Protein AF-A0A1B6M0Y8-F1 (afdb_monomer)

Nearest PDB structures (foldseek):
  5i0i-assembly1_C  TM=7.119E-01  e=1.651E-02  Homo sapiens
  5jol-assembly1_A  TM=6.943E-01  e=2.942E-01  Homo sapiens
  8tid-assembly1_R  TM=5.226E-01  e=1.292E-01  Tetrahymena thermophila
  1m46-assembly1_A  TM=4.894E-01  e=7.178E-02  Saccharomyces cerevisiae
  4q04-assembly1_A  TM=6.067E-01  e=2.774E-01  Entamoeba histolytica

Sequence (196 aa):
MSLVRPRPRLRLRPSCPSAGTATRPVSAVTSLPWQPDHTLTRRAAHFAREVYSVWCARVGSVSRHLPADQIQSLLNEMQLYPTQAQVCEMLQCAQDCTDRSSPAHLTFGEFCLFATELKRCYHRGVPKSSHLARKLERDGKEKKKRSRKMSKSVLAKHEVFLGGSCNPTTWRHDVAIPLFTGLGITYYNPELSHAS

Radius of gyration: 31.06 Å; Cα contacts (8 Å, |Δi|>4): 112; chains: 1; bounding box: 65×95×60 Å

Organism: NCBI:txid36148

pLDDT: mean 70.81, std 20.41, range [34.94, 95.25]

Secondary structure (DSSP, 8-state):
---------------PPPP------------------HHHHHHHHHHHHHHHHHHHHHHTTT--EEEHHHHHHHHHHTT----HHHHHHHHHHHHHTTT-S---EEEHHHHHHHHHHHHHHHTTT--SSSSSHHHHHHHHS----------TTTTTS-SEE----SS---HIIIIIHHHHHHTT--EE-GGGTT--

Mean predicted aligned error: 19.45 Å

Structure (mmCIF, N/CA/C/O backbone):
data_AF-A0A1B6M0Y8-F1
#
_entry.id   AF-A0A1B6M0Y8-F1
#
loop_
_atom_site.group_PDB
_atom_site.id
_atom_site.type_symbol
_atom_site.label_atom_id
_atom_site.label_alt_id
_atom_site.label_comp_id
_atom_site.label_asym_id
_atom_site.label_entity_id
_atom_site.label_seq_id
_atom_site.pdbx_PDB_ins_code
_atom_site.Cartn_x
_atom_site.Cartn_y
_atom_site.Cartn_z
_atom_site.occupancy
_atom_site.B_iso_or_equiv
_atom_site.auth_seq_id
_atom_site.auth_comp_id
_atom_site.auth_asym_id
_atom_site.auth_atom_id
_atom_site.pdbx_PDB_model_num
ATOM 1 N N . MET A 1 1 ? 46.103 72.784 9.247 1.00 39.88 1 MET A N 1
ATOM 2 C CA . MET A 1 1 ? 46.824 72.031 8.195 1.00 39.88 1 MET A CA 1
ATOM 3 C C . MET A 1 1 ? 46.233 72.409 6.843 1.00 39.88 1 MET A C 1
ATOM 5 O O . MET A 1 1 ? 45.044 72.698 6.790 1.00 39.88 1 MET A O 1
ATOM 9 N N . SER A 1 2 ? 47.049 72.445 5.789 1.00 36.16 2 SER A N 1
ATOM 10 C CA . SER A 1 2 ? 46.625 72.628 4.383 1.00 36.16 2 SER A CA 1
ATOM 11 C C . SER A 1 2 ? 46.072 71.290 3.814 1.00 36.16 2 SER A C 1
ATOM 13 O O . SER A 1 2 ? 46.129 70.296 4.531 1.00 36.16 2 SER A O 1
ATOM 15 N N . LEU A 1 3 ? 45.502 71.128 2.606 1.00 35.81 3 LEU A N 1
ATOM 16 C CA . LEU A 1 3 ? 45.528 71.886 1.339 1.00 35.81 3 LEU A CA 1
ATOM 17 C C . LEU A 1 3 ? 44.175 71.810 0.568 1.00 35.81 3 LEU A C 1
ATOM 19 O O . LEU A 1 3 ? 43.476 70.811 0.651 1.00 35.81 3 LEU A O 1
ATOM 23 N N . VAL A 1 4 ? 43.901 72.851 -0.238 1.00 37.22 4 VAL A N 1
ATOM 24 C CA . VAL A 1 4 ? 43.466 72.878 -1.670 1.00 37.22 4 VAL A CA 1
ATOM 25 C C . VAL A 1 4 ? 42.373 71.911 -2.222 1.00 37.22 4 VAL A C 1
ATOM 27 O O . VAL A 1 4 ? 42.356 70.711 -1.991 1.00 37.22 4 VAL A O 1
ATOM 30 N N . ARG A 1 5 ? 41.481 72.472 -3.067 1.00 43.22 5 ARG A N 1
ATOM 31 C CA . ARG A 1 5 ? 40.396 71.808 -3.847 1.00 43.22 5 ARG A CA 1
ATOM 32 C C . ARG A 1 5 ? 40.916 70.963 -5.035 1.00 43.22 5 ARG A C 1
ATOM 34 O O . ARG A 1 5 ? 42.057 71.157 -5.440 1.00 43.22 5 ARG A O 1
ATOM 41 N N . PRO A 1 6 ? 40.052 70.191 -5.738 1.00 42.25 6 PRO A N 1
ATOM 42 C CA . PRO A 1 6 ? 39.628 70.704 -7.062 1.00 42.25 6 PRO A CA 1
ATOM 43 C C . PRO A 1 6 ? 38.185 70.347 -7.540 1.00 42.25 6 PRO A C 1
ATOM 45 O O . PRO A 1 6 ? 37.511 69.470 -7.010 1.00 42.25 6 PRO A O 1
ATOM 48 N N . ARG A 1 7 ? 37.728 71.061 -8.588 1.00 41.03 7 ARG A N 1
ATOM 49 C CA . ARG A 1 7 ? 36.686 70.677 -9.596 1.00 41.03 7 ARG A CA 1
ATOM 50 C C . ARG A 1 7 ? 37.377 69.838 -10.723 1.00 41.03 7 ARG A C 1
ATOM 52 O O . ARG A 1 7 ? 38.572 69.619 -10.555 1.00 41.03 7 ARG A O 1
ATOM 59 N N . PRO A 1 8 ? 36.809 69.434 -11.898 1.00 45.50 8 PRO A N 1
ATOM 60 C CA . PRO A 1 8 ? 35.491 69.632 -12.546 1.00 45.50 8 PRO A CA 1
ATOM 61 C C . PRO A 1 8 ? 34.776 68.253 -12.759 1.00 45.50 8 PRO A C 1
ATOM 63 O O . PRO A 1 8 ? 34.891 67.447 -11.849 1.00 45.50 8 PRO A O 1
ATOM 66 N N . ARG A 1 9 ? 33.982 67.848 -13.779 1.00 44.56 9 ARG A N 1
ATOM 67 C CA . ARG A 1 9 ? 33.615 68.276 -15.161 1.00 44.56 9 ARG A CA 1
ATOM 68 C C . ARG A 1 9 ? 32.118 68.026 -15.468 1.00 44.56 9 ARG A C 1
ATOM 70 O O . ARG A 1 9 ? 31.391 67.465 -14.660 1.00 44.56 9 ARG A O 1
ATOM 77 N N . LEU A 1 10 ? 31.680 68.451 -16.658 1.00 35.22 10 LEU A N 1
ATOM 78 C CA . LEU A 1 10 ? 30.363 68.209 -17.269 1.00 35.22 10 LEU A CA 1
ATOM 79 C C . LEU A 1 10 ? 30.454 67.173 -18.411 1.00 35.22 10 LEU A C 1
ATOM 81 O O . LEU A 1 10 ? 31.470 67.148 -19.096 1.00 35.22 10 LEU A O 1
ATOM 85 N N . ARG A 1 11 ? 29.333 66.475 -18.675 1.00 41.78 11 ARG A N 1
ATOM 86 C CA . ARG A 1 11 ? 28.960 65.719 -19.904 1.00 41.78 11 ARG A CA 1
ATOM 87 C C . ARG A 1 11 ? 29.883 64.575 -20.374 1.00 41.78 11 ARG A C 1
ATOM 89 O O . ARG A 1 11 ? 31.047 64.788 -20.676 1.00 41.78 11 ARG A O 1
ATOM 96 N N . LEU A 1 12 ? 29.268 63.428 -20.691 1.00 35.38 12 LEU A N 1
ATOM 97 C CA . LEU A 1 12 ? 29.094 62.962 -22.083 1.00 35.38 12 LEU A CA 1
ATOM 98 C C . LEU A 1 12 ? 28.069 61.810 -22.162 1.00 35.38 12 LEU A C 1
ATOM 100 O O . LEU A 1 12 ? 27.912 61.045 -21.215 1.00 35.38 12 LEU A O 1
ATOM 104 N N . ARG A 1 13 ? 27.354 61.708 -23.291 1.00 46.47 13 ARG A N 1
ATOM 105 C CA . ARG A 1 13 ? 26.467 60.583 -23.651 1.00 46.47 13 ARG A CA 1
ATOM 106 C C . ARG A 1 13 ? 27.215 59.656 -24.621 1.00 46.47 13 ARG A C 1
ATOM 108 O O . ARG A 1 13 ? 27.721 60.170 -25.616 1.00 46.47 13 ARG A O 1
ATOM 115 N N . PRO A 1 14 ? 27.155 58.331 -24.437 1.00 40.06 14 PRO A N 1
ATOM 116 C CA . PRO A 1 14 ? 27.006 57.363 -25.523 1.00 40.06 14 PRO A CA 1
ATOM 117 C C . PRO A 1 14 ? 25.490 57.203 -25.781 1.00 40.06 14 PRO A C 1
ATOM 119 O O . PRO A 1 14 ? 24.733 56.991 -24.838 1.00 40.06 14 PRO A O 1
ATOM 122 N N . SER A 1 15 ? 24.916 57.481 -26.954 1.00 37.03 15 SER A N 1
ATOM 123 C CA . SER A 1 15 ? 25.205 56.959 -28.303 1.00 37.03 15 SER A CA 1
ATOM 124 C C . SER A 1 15 ? 24.793 55.494 -28.444 1.00 37.03 15 SER A C 1
ATOM 126 O O . SER A 1 15 ? 25.469 54.596 -27.951 1.00 37.03 15 SER A O 1
ATOM 128 N N . CYS A 1 16 ? 23.659 55.270 -29.112 1.00 41.66 16 CYS A N 1
ATOM 129 C CA . CYS A 1 16 ? 23.126 53.945 -29.417 1.00 41.66 16 CYS A CA 1
ATOM 130 C C . CYS A 1 16 ? 23.970 53.254 -30.503 1.00 41.66 16 CYS A C 1
ATOM 132 O O . CYS A 1 16 ? 24.239 53.885 -31.528 1.00 41.66 16 CYS A O 1
ATOM 134 N N . PRO A 1 17 ? 24.316 51.964 -30.353 1.00 44.59 17 PRO A N 1
ATOM 135 C CA . PRO A 1 17 ? 24.724 51.132 -31.479 1.00 44.59 17 PRO A CA 1
ATOM 136 C C . PRO A 1 17 ? 23.539 50.902 -32.427 1.00 44.59 17 PRO A C 1
ATOM 138 O O . PRO A 1 17 ? 22.406 50.702 -31.983 1.00 44.59 17 PRO A O 1
ATOM 141 N N . SER A 1 18 ? 23.803 50.938 -33.730 1.00 38.66 18 SER A N 1
ATOM 142 C CA . SER A 1 18 ? 22.833 50.650 -34.789 1.00 38.66 18 SER A CA 1
ATOM 143 C C . SER A 1 18 ? 22.564 49.146 -34.945 1.00 38.66 18 SER A C 1
ATOM 145 O O . SER A 1 18 ? 23.223 48.303 -34.336 1.00 38.66 18 SER A O 1
ATOM 147 N N . ALA A 1 19 ? 21.563 48.809 -35.763 1.00 44.34 19 ALA A N 1
ATOM 148 C CA . ALA A 1 19 ? 21.148 47.436 -36.032 1.00 44.34 19 ALA A CA 1
ATOM 149 C C . ALA A 1 19 ? 22.305 46.533 -36.506 1.00 44.34 19 ALA A C 1
ATOM 151 O O . ALA A 1 19 ? 22.977 46.833 -37.491 1.00 44.34 19 ALA A O 1
ATOM 152 N N . GLY A 1 20 ? 22.465 45.386 -35.842 1.00 34.94 20 GLY A N 1
ATOM 153 C CA . GLY A 1 20 ? 23.268 44.256 -36.307 1.00 34.94 20 GLY A CA 1
ATOM 154 C C . GLY A 1 20 ? 22.375 43.031 -36.498 1.00 34.94 20 GLY A C 1
ATOM 155 O O . GLY A 1 20 ? 21.582 42.697 -35.615 1.00 34.94 20 GLY A O 1
ATOM 156 N N . THR A 1 21 ? 22.474 42.370 -37.652 1.00 44.38 21 THR A N 1
ATOM 157 C CA . THR A 1 21 ? 21.597 41.250 -38.029 1.00 44.38 21 THR A CA 1
ATOM 158 C C . THR A 1 21 ? 21.921 39.993 -37.219 1.00 44.38 21 THR A C 1
ATOM 160 O O . THR A 1 21 ? 22.742 39.169 -37.614 1.00 44.38 21 THR A O 1
ATOM 163 N N . ALA A 1 22 ? 21.263 39.836 -36.070 1.00 35.31 22 ALA A N 1
ATOM 164 C CA . ALA A 1 22 ? 21.398 38.661 -35.216 1.00 35.31 22 ALA A CA 1
ATOM 165 C C . ALA A 1 22 ? 20.688 37.440 -35.832 1.00 35.31 22 ALA A C 1
ATOM 167 O O . ALA A 1 22 ? 19.535 37.140 -35.511 1.00 35.31 22 ALA A O 1
ATOM 168 N N . THR A 1 23 ? 21.386 36.721 -36.716 1.00 43.38 23 THR A N 1
ATOM 169 C CA . THR A 1 23 ? 20.954 35.414 -37.230 1.00 43.38 23 THR A CA 1
ATOM 170 C C . THR A 1 23 ? 20.740 34.462 -36.057 1.00 43.38 23 THR A C 1
ATOM 172 O O . THR A 1 23 ? 21.695 33.983 -35.448 1.00 43.38 23 THR A O 1
ATOM 175 N N . ARG A 1 24 ? 19.475 34.201 -35.712 1.00 42.59 24 ARG A N 1
ATOM 176 C CA . ARG A 1 24 ? 19.114 33.298 -34.614 1.00 42.59 24 ARG A CA 1
ATOM 177 C C . ARG A 1 24 ? 19.656 31.896 -34.921 1.00 42.59 24 ARG A C 1
ATOM 179 O O . ARG A 1 24 ? 19.185 31.307 -35.896 1.00 42.59 24 ARG A O 1
ATOM 186 N N . PRO A 1 25 ? 20.550 31.311 -34.100 1.00 42.44 25 PRO A N 1
ATOM 187 C CA . PRO A 1 25 ? 20.747 29.874 -34.156 1.00 42.44 25 PRO A CA 1
ATOM 188 C C . PRO A 1 25 ? 19.404 29.230 -33.809 1.00 42.44 25 PRO A C 1
ATOM 190 O O . PRO A 1 25 ? 18.821 29.505 -32.757 1.00 42.44 25 PRO A O 1
ATOM 193 N N . VAL A 1 26 ? 18.871 28.411 -34.716 1.00 42.31 26 VAL A N 1
ATOM 194 C CA . VAL A 1 26 ? 17.699 27.593 -34.406 1.00 42.31 26 VAL A CA 1
ATOM 195 C C . VAL A 1 26 ? 18.144 26.625 -33.321 1.00 42.31 26 VAL A C 1
ATOM 197 O O . VAL A 1 26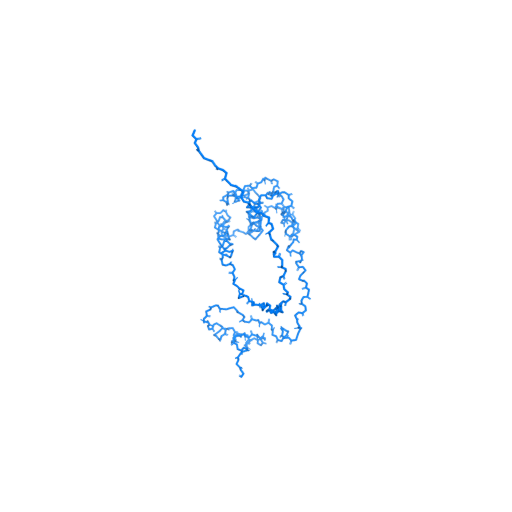 ? 18.990 25.772 -33.578 1.00 42.31 26 VAL A O 1
ATOM 200 N N . SER A 1 27 ? 17.619 26.787 -32.104 1.00 40.34 27 SER A N 1
ATOM 201 C CA . SER A 1 27 ? 17.913 25.888 -30.992 1.00 40.34 27 SER A CA 1
ATOM 202 C C . SER A 1 27 ? 17.486 24.478 -31.378 1.00 40.34 27 SER A C 1
ATOM 204 O O . SER A 1 27 ? 16.306 24.133 -31.285 1.00 40.34 27 SER A O 1
ATOM 206 N N . ALA A 1 28 ? 18.446 23.668 -31.823 1.00 42.28 28 ALA A N 1
ATOM 207 C CA . ALA A 1 28 ? 18.243 22.246 -31.980 1.00 42.28 28 ALA A CA 1
ATOM 208 C C . ALA A 1 28 ? 17.758 21.716 -30.630 1.00 42.28 28 ALA A C 1
ATOM 210 O O . ALA A 1 28 ? 18.441 21.860 -29.614 1.00 42.28 28 ALA A O 1
ATOM 211 N N . VAL A 1 29 ? 16.566 21.119 -30.611 1.00 47.53 29 VAL A N 1
ATOM 212 C CA . VAL A 1 29 ? 16.155 20.282 -29.488 1.00 47.53 29 VAL A CA 1
ATOM 213 C C . VAL A 1 29 ? 16.980 19.010 -29.609 1.00 47.53 29 VAL A C 1
ATOM 215 O O . VAL A 1 29 ? 16.538 18.011 -30.170 1.00 47.53 29 VAL A O 1
ATOM 218 N N . THR A 1 30 ? 18.218 19.076 -29.117 1.00 45.31 30 THR A N 1
ATOM 219 C CA . THR A 1 30 ? 19.035 17.903 -28.843 1.00 45.31 30 THR A CA 1
ATOM 220 C C . THR A 1 30 ? 18.256 17.108 -27.811 1.00 45.31 30 THR A C 1
ATOM 222 O O . THR A 1 30 ? 18.218 17.457 -26.632 1.00 45.31 30 THR A O 1
ATOM 225 N N . SER A 1 31 ? 17.540 16.084 -28.266 1.00 51.72 31 SER A N 1
ATOM 226 C CA . SER A 1 31 ? 16.803 15.183 -27.396 1.00 51.72 31 SER A CA 1
ATOM 227 C C . SER A 1 31 ? 17.817 14.451 -26.524 1.00 51.72 31 SER A C 1
ATOM 229 O O . SER A 1 31 ? 18.445 13.498 -26.990 1.00 51.72 31 SER A O 1
ATOM 231 N N . LEU A 1 32 ? 18.012 14.922 -25.285 1.00 50.94 32 LEU A N 1
ATOM 232 C CA . LEU A 1 32 ? 18.872 14.235 -24.326 1.00 50.94 32 LEU A CA 1
ATOM 233 C C . LEU A 1 32 ? 18.427 12.765 -24.247 1.00 50.94 32 LEU A C 1
ATOM 235 O O . LEU A 1 32 ? 17.216 12.516 -24.170 1.00 50.94 32 LEU A O 1
ATOM 239 N N . PRO A 1 33 ? 19.365 11.798 -24.241 1.00 51.69 33 PRO A N 1
ATOM 240 C CA . PRO A 1 33 ? 19.034 10.406 -23.982 1.00 51.69 33 PRO A CA 1
ATOM 241 C C . PRO A 1 33 ? 18.188 10.306 -22.714 1.00 51.69 33 PRO A C 1
ATOM 243 O O . PRO A 1 33 ? 18.514 10.932 -21.703 1.00 51.69 33 PRO A O 1
ATOM 246 N N . TRP A 1 34 ? 17.094 9.543 -22.769 1.00 44.44 34 TRP A N 1
ATOM 247 C CA . TRP A 1 34 ? 16.194 9.380 -21.628 1.00 44.44 34 TRP A CA 1
ATOM 248 C C . TRP A 1 34 ? 16.867 8.492 -20.578 1.00 44.44 34 TRP A C 1
ATOM 250 O O . TRP A 1 34 ? 16.648 7.285 -20.527 1.00 44.44 34 TRP A O 1
ATOM 260 N N . GLN A 1 35 ? 17.748 9.095 -19.782 1.00 47.50 35 GLN A N 1
ATOM 261 C CA . GLN A 1 35 ? 18.420 8.430 -18.676 1.00 47.50 35 GLN A CA 1
ATOM 262 C C . GLN A 1 35 ? 17.376 8.087 -17.605 1.00 47.50 35 GLN A C 1
ATOM 264 O O . GLN A 1 35 ? 16.702 8.998 -17.109 1.00 47.50 35 GLN A O 1
ATOM 269 N N . PRO A 1 36 ? 17.213 6.807 -17.227 1.00 56.44 36 PRO A N 1
ATOM 270 C CA . PRO A 1 36 ? 16.378 6.448 -16.093 1.00 56.44 36 PRO A CA 1
ATOM 271 C C . PRO A 1 36 ? 16.918 7.119 -14.827 1.00 56.44 36 PRO A C 1
ATOM 273 O O . PRO A 1 36 ? 18.122 7.102 -14.578 1.00 56.44 36 PRO A O 1
ATOM 276 N N . ASP A 1 37 ? 16.046 7.661 -13.974 1.00 54.31 37 ASP A N 1
ATOM 277 C CA . ASP A 1 37 ? 16.482 8.092 -12.643 1.00 54.31 37 ASP A CA 1
ATOM 278 C C . ASP A 1 37 ? 16.731 6.853 -11.768 1.00 54.31 37 AS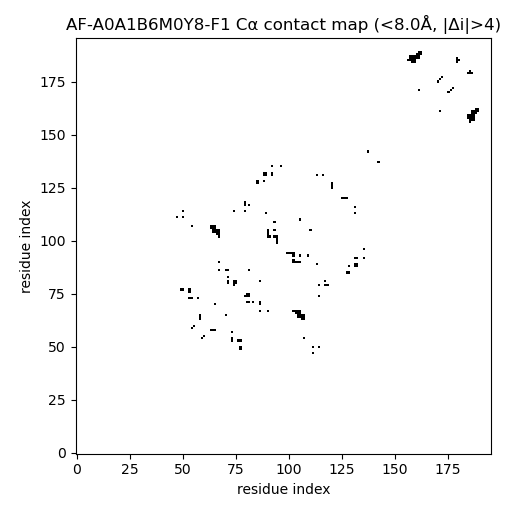P A C 1
ATOM 280 O O . ASP A 1 37 ? 15.861 6.360 -11.039 1.00 54.31 37 ASP A O 1
ATOM 284 N N . HIS A 1 38 ? 17.958 6.341 -11.868 1.00 58.66 38 HIS A N 1
ATOM 285 C CA . HIS A 1 38 ? 18.460 5.210 -11.098 1.00 58.66 38 HIS A CA 1
ATOM 286 C C . HIS A 1 38 ? 18.420 5.464 -9.578 1.00 58.66 38 HIS A C 1
ATOM 288 O O . HIS A 1 38 ? 18.447 4.512 -8.797 1.00 58.66 38 HIS A O 1
ATOM 294 N N . THR A 1 39 ? 18.323 6.722 -9.125 1.00 60.34 39 THR A N 1
ATOM 295 C CA . THR A 1 39 ? 18.209 7.049 -7.696 1.00 60.34 39 THR A CA 1
ATOM 296 C C . THR A 1 39 ? 16.784 6.835 -7.191 1.00 60.34 39 THR A C 1
ATOM 298 O O . THR A 1 39 ? 16.599 6.273 -6.107 1.00 60.34 39 THR A O 1
ATOM 301 N N . LEU A 1 40 ? 15.772 7.202 -7.985 1.00 60.59 40 LEU A N 1
ATOM 302 C CA . LEU A 1 40 ? 14.363 6.973 -7.661 1.00 60.59 40 LEU A CA 1
ATOM 303 C C . LEU A 1 40 ? 14.020 5.482 -7.679 1.00 60.59 40 LEU A C 1
ATOM 305 O O . LEU A 1 40 ? 13.382 5.002 -6.740 1.00 60.59 40 LEU A O 1
ATOM 309 N N . THR A 1 41 ? 14.491 4.730 -8.678 1.00 65.75 41 THR A N 1
ATOM 310 C CA . THR A 1 41 ? 14.269 3.275 -8.727 1.00 65.75 41 THR A CA 1
ATOM 311 C C . THR A 1 41 ? 14.999 2.548 -7.597 1.00 65.75 41 THR A C 1
ATOM 313 O O . THR A 1 41 ? 14.390 1.705 -6.941 1.00 65.75 41 THR A O 1
ATOM 316 N N . ARG A 1 42 ? 16.248 2.920 -7.266 1.00 71.06 42 ARG A N 1
ATOM 317 C CA . ARG A 1 42 ? 16.979 2.348 -6.117 1.00 71.06 42 ARG A CA 1
ATOM 318 C C . ARG A 1 42 ? 16.302 2.651 -4.776 1.00 71.06 42 ARG A C 1
ATOM 320 O O . ARG A 1 42 ? 16.222 1.761 -3.932 1.00 71.06 42 ARG A O 1
ATOM 327 N N . ARG A 1 43 ? 15.783 3.870 -4.574 1.00 71.94 43 ARG A N 1
ATOM 328 C CA . ARG A 1 43 ? 15.027 4.245 -3.359 1.00 71.94 43 ARG A CA 1
ATOM 329 C C . ARG A 1 43 ? 13.704 3.482 -3.249 1.00 71.94 43 ARG A C 1
ATOM 331 O O . ARG A 1 43 ? 13.399 2.966 -2.178 1.00 71.94 43 ARG A O 1
ATOM 338 N N . ALA A 1 44 ? 12.955 3.356 -4.346 1.00 75.00 44 ALA A N 1
ATOM 339 C CA . ALA A 1 44 ? 11.717 2.578 -4.379 1.00 75.00 44 ALA A CA 1
ATOM 340 C C . ALA A 1 44 ? 11.968 1.080 -4.121 1.00 75.00 44 ALA A C 1
ATOM 342 O O . ALA A 1 44 ? 11.261 0.472 -3.323 1.00 75.00 44 ALA A O 1
ATOM 343 N N . ALA A 1 45 ? 13.013 0.502 -4.723 1.00 79.12 45 ALA A N 1
ATOM 344 C CA . ALA A 1 45 ? 13.399 -0.892 -4.508 1.00 79.12 45 ALA A CA 1
ATOM 345 C C . ALA A 1 45 ? 13.870 -1.162 -3.068 1.00 79.12 45 ALA A C 1
ATOM 347 O O . ALA A 1 45 ? 13.540 -2.206 -2.509 1.00 79.12 45 ALA A O 1
ATOM 348 N N . HIS A 1 46 ? 14.596 -0.225 -2.442 1.00 85.56 46 HIS A N 1
ATOM 349 C CA . HIS A 1 46 ? 14.931 -0.322 -1.018 1.00 85.56 46 HIS A CA 1
ATOM 350 C C . HIS A 1 46 ? 13.664 -0.344 -0.160 1.00 85.56 46 HIS A C 1
ATOM 352 O O . HIS A 1 46 ? 13.514 -1.233 0.673 1.00 85.56 46 HIS A O 1
ATOM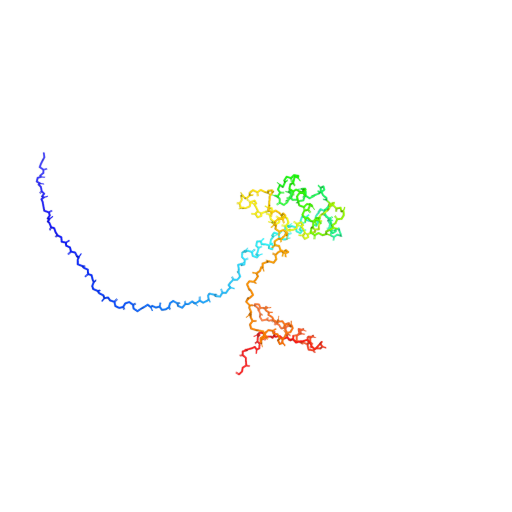 358 N N . PHE A 1 47 ? 12.731 0.586 -0.396 1.00 86.81 47 PHE A N 1
ATOM 359 C CA . PHE A 1 47 ? 11.487 0.635 0.367 1.00 86.81 47 PHE A CA 1
ATOM 360 C C . PHE A 1 47 ? 10.630 -0.623 0.172 1.00 86.81 47 PHE A C 1
ATOM 362 O O . PHE A 1 47 ? 10.139 -1.173 1.145 1.00 86.81 47 PHE A O 1
ATOM 369 N N . ALA A 1 48 ? 10.506 -1.149 -1.049 1.00 86.56 48 ALA A N 1
ATOM 370 C CA . ALA A 1 48 ? 9.769 -2.392 -1.292 1.00 86.56 48 ALA A CA 1
ATOM 371 C C . ALA A 1 48 ? 10.368 -3.596 -0.533 1.00 86.56 48 ALA A C 1
ATOM 373 O O . ALA A 1 48 ? 9.626 -4.422 -0.003 1.00 86.56 48 ALA A O 1
ATOM 374 N N . ARG A 1 49 ? 11.704 -3.679 -0.432 1.00 89.88 49 ARG A N 1
ATOM 375 C CA . ARG A 1 49 ? 12.399 -4.722 0.348 1.00 89.88 49 ARG A CA 1
ATOM 376 C C . ARG A 1 49 ? 12.242 -4.522 1.859 1.00 89.88 49 ARG A C 1
ATOM 378 O O . ARG A 1 49 ? 12.070 -5.504 2.570 1.00 89.88 49 ARG A O 1
ATOM 385 N N . GLU A 1 50 ? 12.251 -3.273 2.323 1.00 92.69 50 GLU A N 1
ATOM 386 C CA . GLU A 1 50 ? 11.932 -2.875 3.703 1.00 92.69 50 GLU A CA 1
ATOM 387 C C . GLU A 1 50 ? 10.508 -3.336 4.079 1.00 92.69 50 GLU A C 1
ATOM 389 O O . GLU A 1 50 ? 10.351 -4.092 5.035 1.00 92.69 50 GLU A O 1
ATOM 394 N N . VAL A 1 51 ? 9.492 -3.003 3.266 1.00 92.38 51 VAL A N 1
ATOM 395 C CA . VAL A 1 51 ? 8.089 -3.421 3.481 1.00 92.38 51 VAL A CA 1
ATOM 396 C C . VAL A 1 51 ? 7.957 -4.949 3.519 1.00 92.38 51 VAL A C 1
ATOM 398 O O . VAL A 1 51 ? 7.328 -5.491 4.425 1.00 92.38 51 VAL A O 1
ATOM 401 N N . TYR A 1 52 ? 8.557 -5.651 2.551 1.00 92.25 52 TYR A N 1
ATOM 402 C CA . TYR A 1 52 ? 8.487 -7.113 2.460 1.00 92.25 52 TYR A CA 1
ATOM 403 C C . TYR A 1 52 ? 9.147 -7.808 3.659 1.00 92.25 52 TYR A C 1
ATOM 405 O O . TYR A 1 52 ? 8.591 -8.761 4.198 1.00 92.25 52 TYR A O 1
ATOM 413 N N . SER A 1 53 ? 10.299 -7.309 4.121 1.00 92.38 53 SER A N 1
ATOM 414 C CA . SER A 1 53 ? 11.010 -7.888 5.266 1.00 92.38 53 SER A CA 1
ATOM 415 C C . SER A 1 53 ? 10.198 -7.791 6.560 1.00 92.38 53 SER A C 1
ATOM 417 O O . SER A 1 53 ? 10.111 -8.771 7.296 1.00 92.38 53 SER A O 1
ATOM 419 N N . VAL A 1 54 ? 9.587 -6.631 6.825 1.00 93.31 54 VAL A N 1
ATOM 420 C CA . VAL A 1 54 ? 8.763 -6.411 8.025 1.00 93.31 54 VAL A CA 1
ATOM 421 C C . VAL A 1 54 ? 7.453 -7.209 7.933 1.00 93.31 54 VAL A C 1
ATOM 423 O O . VAL A 1 54 ? 7.072 -7.879 8.891 1.00 93.31 54 VAL A O 1
ATOM 426 N N . TRP A 1 55 ? 6.813 -7.253 6.755 1.00 93.38 55 TRP A N 1
ATOM 427 C CA . TRP A 1 55 ? 5.637 -8.102 6.513 1.00 93.38 55 TRP A CA 1
ATOM 428 C C . TRP A 1 55 ? 5.921 -9.580 6.810 1.00 93.38 55 TRP A C 1
ATOM 430 O O . TRP A 1 55 ? 5.197 -10.197 7.590 1.00 93.38 55 TRP A O 1
ATOM 440 N N . CYS A 1 56 ? 6.990 -10.152 6.246 1.00 90.81 56 CYS A N 1
ATOM 441 C CA . CYS A 1 56 ? 7.331 -11.560 6.459 1.00 90.81 56 CYS A CA 1
ATOM 442 C C . CYS A 1 56 ? 7.656 -11.891 7.923 1.00 90.81 56 CYS A C 1
ATOM 444 O O . CYS A 1 56 ? 7.370 -13.006 8.353 1.00 90.81 56 CYS A O 1
ATOM 446 N N . ALA A 1 57 ? 8.209 -10.947 8.693 1.00 89.00 57 ALA A N 1
ATOM 447 C CA . ALA A 1 57 ? 8.522 -11.148 10.109 1.00 89.00 57 ALA A CA 1
ATOM 448 C C . ALA A 1 57 ? 7.276 -11.225 11.015 1.00 89.00 57 ALA A C 1
ATOM 450 O O . ALA A 1 57 ? 7.323 -11.873 12.058 1.00 89.00 57 ALA A O 1
ATOM 451 N N . ARG A 1 58 ? 6.165 -10.582 10.626 1.00 85.62 58 ARG A N 1
ATOM 452 C CA . ARG A 1 58 ? 4.927 -10.493 11.428 1.00 85.62 58 ARG A CA 1
ATOM 453 C C . ARG A 1 58 ? 3.771 -11.340 10.906 1.00 85.62 58 ARG A C 1
ATOM 455 O O . ARG A 1 58 ? 3.082 -11.975 11.693 1.00 85.62 58 ARG A O 1
ATOM 462 N N . VAL A 1 59 ? 3.559 -11.347 9.592 1.00 86.44 59 VAL A N 1
ATOM 463 C CA . VAL A 1 59 ? 2.463 -12.068 8.914 1.00 86.44 59 VAL A CA 1
ATOM 464 C C . VAL A 1 59 ? 2.904 -13.477 8.486 1.00 86.44 59 VAL A C 1
ATOM 466 O O . VAL A 1 59 ? 2.077 -14.356 8.240 1.00 86.44 59 VAL A O 1
ATOM 469 N N . GLY A 1 60 ? 4.216 -13.718 8.423 1.00 82.44 60 GLY A N 1
ATOM 470 C CA . GLY A 1 60 ? 4.796 -14.951 7.899 1.00 82.44 60 GLY A CA 1
ATOM 471 C C . GLY A 1 60 ? 4.773 -15.020 6.369 1.00 82.44 60 GLY A C 1
ATOM 472 O O . GLY A 1 60 ? 4.341 -14.102 5.673 1.00 82.44 60 GLY A O 1
ATOM 473 N N . SER A 1 61 ? 5.264 -16.135 5.829 1.00 73.81 61 SER A N 1
ATOM 474 C CA . SER A 1 61 ? 5.306 -16.411 4.384 1.00 73.81 61 SER A CA 1
ATOM 475 C C . SER A 1 61 ? 4.028 -17.058 3.832 1.00 73.81 61 SER A C 1
ATOM 477 O O . SER A 1 61 ? 3.826 -17.065 2.620 1.00 73.81 61 SER A O 1
ATOM 479 N N . VAL A 1 62 ? 3.179 -17.616 4.704 1.00 73.19 62 VAL A N 1
ATOM 480 C CA . VAL A 1 62 ? 1.987 -18.395 4.317 1.00 73.19 62 VAL A CA 1
ATOM 481 C C . VAL A 1 62 ? 0.703 -17.562 4.375 1.00 73.19 62 VAL A C 1
ATOM 483 O O . VAL A 1 62 ? -0.157 -17.709 3.504 1.00 73.19 62 VAL A O 1
ATOM 486 N N . SER A 1 63 ? 0.557 -16.672 5.368 1.00 77.69 63 SER A N 1
ATOM 487 C CA . SER A 1 63 ? -0.635 -15.826 5.465 1.00 77.69 63 SER A CA 1
ATOM 488 C C . SER A 1 63 ? -0.596 -14.700 4.432 1.00 77.69 63 SER A C 1
ATOM 490 O O . SER A 1 63 ? 0.399 -13.997 4.265 1.00 77.69 63 SER A O 1
ATOM 492 N N . ARG A 1 64 ? -1.719 -14.518 3.734 1.00 83.31 64 ARG A N 1
ATOM 493 C CA . ARG A 1 64 ? -1.898 -13.4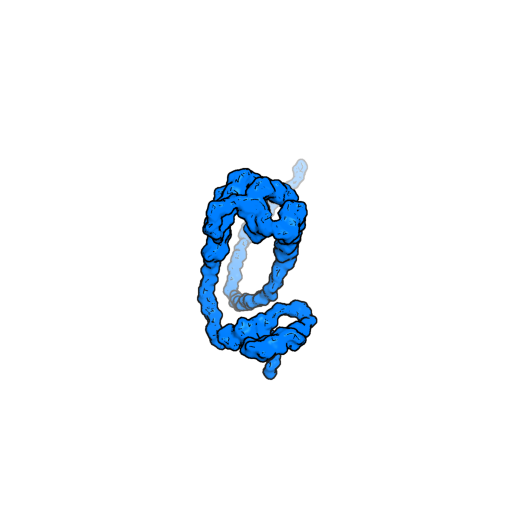92 2.694 1.00 83.31 64 ARG A CA 1
ATOM 494 C C . ARG A 1 64 ? -2.529 -12.205 3.233 1.00 83.31 64 ARG A C 1
ATOM 496 O O . ARG A 1 64 ? -2.669 -11.238 2.483 1.00 83.31 64 ARG A O 1
ATOM 503 N N . HIS A 1 65 ? -2.912 -12.206 4.510 1.00 90.31 65 HIS A N 1
ATOM 504 C CA . HIS A 1 65 ? -3.772 -11.204 5.125 1.00 90.31 65 HIS A CA 1
ATOM 505 C C . HIS A 1 65 ? -3.202 -10.753 6.477 1.00 90.31 65 HIS A C 1
ATOM 507 O O . HIS A 1 65 ? -2.936 -11.573 7.355 1.00 90.31 65 HIS A O 1
ATOM 513 N N . LEU A 1 66 ? -3.040 -9.440 6.627 1.00 91.75 66 LEU A N 1
ATOM 514 C CA . LEU A 1 66 ? -2.662 -8.742 7.853 1.00 91.75 66 LEU A CA 1
ATOM 515 C C . LEU A 1 66 ? -3.944 -8.250 8.542 1.00 91.75 66 LEU A C 1
ATOM 517 O O . LEU A 1 66 ? -4.623 -7.400 7.957 1.00 91.75 66 LEU A O 1
ATOM 521 N N . PRO A 1 67 ? -4.310 -8.764 9.729 1.00 91.00 67 PRO A N 1
ATOM 522 C CA . PRO A 1 67 ? -5.549 -8.381 10.399 1.00 91.00 67 PRO A CA 1
ATOM 523 C C . PRO A 1 67 ? -5.469 -6.969 11.001 1.00 91.00 67 PRO A C 1
ATOM 525 O O . PRO A 1 67 ? -4.383 -6.440 11.258 1.00 91.00 67 PRO A O 1
ATOM 528 N N . ALA A 1 68 ? -6.637 -6.348 11.186 1.00 91.31 68 ALA A N 1
ATOM 529 C CA . ALA A 1 68 ? -6.802 -4.934 11.530 1.00 91.31 68 ALA A CA 1
ATOM 530 C C . ALA A 1 68 ? -5.987 -4.462 12.752 1.00 91.31 68 ALA A C 1
ATOM 532 O O . ALA A 1 68 ? -5.385 -3.387 12.719 1.00 91.31 68 ALA A O 1
ATOM 533 N N . ASP A 1 69 ? -5.927 -5.283 13.800 1.00 91.56 69 ASP A N 1
ATOM 534 C CA . ASP A 1 69 ? -5.199 -5.046 15.052 1.00 91.56 69 ASP A CA 1
ATOM 535 C C . ASP A 1 69 ? -3.680 -4.902 14.851 1.00 91.56 69 ASP A C 1
ATOM 537 O O . ASP A 1 69 ? -3.017 -4.137 15.556 1.00 91.56 69 ASP A O 1
ATOM 541 N N . GLN A 1 70 ? -3.121 -5.581 13.848 1.00 92.69 70 GLN A N 1
ATOM 542 C CA . GLN A 1 70 ? -1.677 -5.623 13.610 1.00 92.69 70 GLN A CA 1
ATOM 543 C C . GLN A 1 70 ? -1.187 -4.510 12.677 1.00 92.69 70 GLN A C 1
ATOM 545 O O . GLN A 1 70 ? 0.002 -4.186 12.698 1.00 92.69 70 GLN A O 1
ATOM 550 N N . ILE A 1 71 ? -2.076 -3.875 11.898 1.00 94.56 71 ILE A N 1
ATOM 551 C CA . ILE A 1 71 ? -1.714 -2.866 10.884 1.00 94.56 71 ILE A CA 1
ATOM 552 C C . ILE A 1 71 ? -0.921 -1.704 11.490 1.00 94.56 71 ILE A C 1
ATOM 554 O O . ILE A 1 71 ? 0.12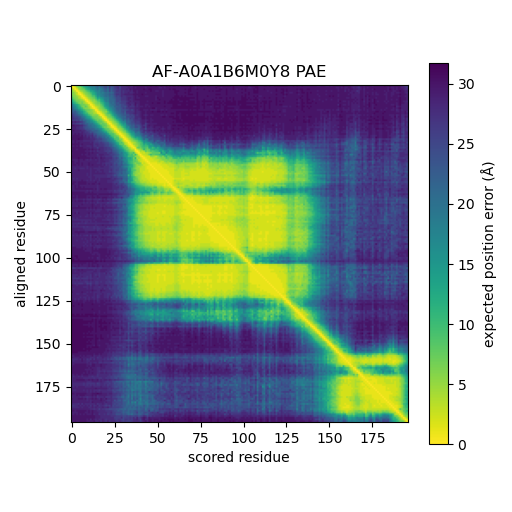2 -1.327 10.953 1.00 94.56 71 ILE A O 1
ATOM 558 N N . GLN A 1 72 ? -1.382 -1.143 12.615 1.00 95.12 72 GLN A N 1
ATOM 559 C CA . GLN A 1 72 ? -0.683 -0.024 13.254 1.00 95.12 72 GLN A CA 1
ATOM 560 C C . GLN A 1 72 ? 0.692 -0.458 13.786 1.00 95.12 72 GLN A C 1
ATOM 562 O O . GLN A 1 72 ? 1.668 0.270 13.628 1.00 95.12 72 GLN A O 1
ATOM 567 N N . SER A 1 73 ? 0.786 -1.660 14.366 1.00 94.81 73 SER A N 1
ATOM 568 C CA . SER A 1 73 ? 2.044 -2.214 14.884 1.00 94.81 73 SER A CA 1
ATOM 569 C C . SER A 1 73 ? 3.074 -2.410 13.761 1.00 94.81 73 SER A C 1
ATOM 571 O O . SER A 1 73 ? 4.219 -1.981 13.896 1.00 94.81 73 SER A O 1
ATOM 573 N N . LEU A 1 74 ? 2.641 -2.954 12.617 1.00 95.25 74 LEU A N 1
ATOM 574 C CA . LEU A 1 74 ? 3.494 -3.199 11.451 1.00 95.25 74 LEU A CA 1
ATOM 575 C C . LEU A 1 74 ? 4.007 -1.901 10.806 1.00 95.25 74 LEU A C 1
ATOM 577 O O . LEU A 1 74 ? 5.158 -1.821 10.379 1.00 95.25 74 LEU A O 1
ATOM 581 N N . LEU A 1 75 ? 3.171 -0.860 10.752 1.00 94.88 75 LEU A N 1
ATOM 582 C CA . LEU A 1 75 ? 3.580 0.455 10.248 1.00 94.88 75 LEU A CA 1
ATOM 583 C C . LEU A 1 75 ? 4.553 1.150 11.209 1.00 94.88 75 LEU A C 1
ATOM 585 O O . LEU A 1 75 ? 5.532 1.741 10.749 1.00 94.88 75 LEU A O 1
ATOM 589 N N . ASN A 1 76 ? 4.346 1.021 12.523 1.00 94.69 76 ASN A N 1
ATOM 590 C CA . ASN A 1 76 ? 5.237 1.596 13.533 1.00 94.69 76 ASN A CA 1
ATOM 591 C C . ASN A 1 76 ? 6.669 1.030 13.433 1.00 94.69 76 ASN A C 1
ATOM 593 O O . ASN A 1 76 ? 7.625 1.787 13.602 1.00 94.69 76 ASN A O 1
ATOM 597 N N . GLU A 1 77 ? 6.836 -0.258 13.104 1.00 93.81 77 GLU A N 1
ATOM 598 C CA . GLU A 1 77 ? 8.151 -0.871 12.821 1.00 93.81 77 GLU A CA 1
ATOM 599 C C . GLU A 1 77 ? 8.842 -0.250 11.598 1.00 93.81 77 GLU A C 1
ATOM 601 O O . GLU A 1 77 ? 10.054 -0.043 11.599 1.00 93.81 77 GLU A O 1
ATOM 606 N N . MET A 1 78 ? 8.069 0.150 10.585 1.00 91.94 78 MET A N 1
ATOM 607 C CA . MET A 1 78 ? 8.550 0.901 9.417 1.00 91.94 78 MET A CA 1
ATOM 608 C C . MET A 1 78 ? 8.747 2.410 9.692 1.00 91.94 78 MET A C 1
ATOM 610 O O . MET A 1 78 ? 8.912 3.193 8.752 1.00 91.94 78 MET A O 1
ATOM 614 N N . GLN A 1 79 ? 8.702 2.832 10.963 1.00 93.06 79 GLN A N 1
ATOM 615 C CA . GLN A 1 79 ? 8.738 4.229 11.427 1.00 93.06 79 GLN A CA 1
ATOM 616 C C . GLN A 1 79 ? 7.589 5.100 10.878 1.00 93.06 79 GLN A C 1
ATOM 618 O O . GLN A 1 79 ? 7.697 6.324 10.753 1.00 93.06 79 GLN A O 1
ATOM 623 N N . LEU A 1 80 ? 6.459 4.471 10.548 1.00 92.00 80 LEU A N 1
ATOM 624 C CA . LEU A 1 80 ? 5.241 5.122 10.087 1.00 92.00 80 LEU A CA 1
ATOM 625 C C . LEU A 1 80 ? 4.187 5.045 11.193 1.00 92.00 80 LEU A C 1
ATOM 627 O O . LEU A 1 80 ? 3.646 3.984 11.459 1.00 92.00 80 LEU A O 1
ATOM 631 N N . TYR A 1 81 ? 3.878 6.183 11.815 1.00 93.75 81 TYR A N 1
ATOM 632 C CA . TYR A 1 81 ? 2.988 6.256 12.986 1.00 93.75 81 TYR A CA 1
ATOM 633 C C . TYR A 1 81 ? 1.594 6.828 12.636 1.00 93.75 81 TYR A C 1
ATOM 635 O O . TYR A 1 81 ? 1.352 8.010 12.911 1.00 93.75 81 TYR A O 1
ATOM 643 N N . PRO A 1 82 ? 0.693 6.085 11.959 1.00 91.62 82 PRO A N 1
ATOM 644 C CA . PRO A 1 82 ? -0.656 6.564 11.663 1.00 91.62 82 PRO A CA 1
ATOM 645 C C . PRO A 1 82 ? -1.501 6.629 12.939 1.00 91.62 82 PRO A C 1
ATOM 647 O O . PRO A 1 82 ? -1.268 5.886 13.894 1.00 91.62 82 PRO A O 1
ATOM 650 N N . THR A 1 83 ? -2.529 7.477 12.949 1.00 91.19 83 THR A N 1
ATOM 651 C CA . THR A 1 83 ? -3.561 7.410 13.996 1.00 91.19 83 THR A CA 1
ATOM 652 C C . THR A 1 83 ? -4.493 6.216 13.763 1.00 91.19 83 THR A C 1
ATOM 654 O O . THR A 1 83 ? -4.595 5.708 12.647 1.00 91.19 83 THR A O 1
ATOM 657 N N . GLN A 1 84 ? -5.227 5.795 14.796 1.00 90.94 84 GLN A N 1
ATOM 658 C CA . GLN A 1 84 ? -6.268 4.766 14.664 1.00 90.94 84 GLN A CA 1
ATOM 659 C C . GLN A 1 84 ? -7.316 5.138 13.599 1.00 90.94 84 GLN A C 1
ATOM 661 O O . GLN A 1 84 ? -7.652 4.309 12.761 1.00 90.94 84 GLN A O 1
ATOM 666 N N . ALA A 1 85 ? -7.729 6.410 13.526 1.00 89.81 85 ALA A N 1
ATOM 667 C CA . ALA A 1 85 ? -8.623 6.896 12.470 1.00 89.81 85 ALA A CA 1
ATOM 668 C C . ALA A 1 85 ? -8.055 6.672 11.054 1.00 89.81 85 ALA A C 1
ATOM 670 O O . ALA A 1 85 ? -8.783 6.218 10.179 1.00 89.81 85 ALA A O 1
ATOM 671 N N . GLN A 1 86 ? -6.751 6.891 10.838 1.00 90.31 86 GLN A N 1
ATOM 672 C CA . GLN A 1 86 ? -6.115 6.603 9.547 1.00 90.31 86 GLN A CA 1
ATOM 673 C C . GLN A 1 86 ? -6.064 5.100 9.224 1.00 90.31 86 GLN A C 1
ATOM 675 O O . GLN A 1 86 ? -6.123 4.732 8.055 1.00 90.31 86 GLN A O 1
ATOM 680 N N . VAL A 1 87 ? -5.948 4.224 10.228 1.00 92.12 87 VAL A N 1
ATOM 681 C CA . VAL A 1 87 ? -6.009 2.765 10.019 1.00 92.12 87 VAL A CA 1
ATOM 682 C C . VAL A 1 87 ? -7.434 2.334 9.653 1.00 92.12 87 VAL A C 1
ATOM 684 O O . VAL A 1 87 ? -7.604 1.528 8.740 1.00 92.12 87 VAL A O 1
ATOM 687 N N . CYS A 1 88 ? -8.456 2.938 10.268 1.00 90.19 88 CYS A N 1
ATOM 688 C CA . CYS A 1 88 ? -9.852 2.763 9.861 1.00 90.19 88 CYS A CA 1
ATOM 689 C C . CYS A 1 88 ? -10.104 3.266 8.428 1.00 90.19 88 CYS A C 1
ATOM 691 O O . CYS A 1 88 ? -10.685 2.526 7.638 1.00 90.19 88 CYS A O 1
ATOM 693 N N . GLU A 1 89 ? -9.604 4.458 8.060 1.00 89.62 89 GLU A N 1
ATOM 694 C CA . GLU A 1 89 ? -9.645 4.967 6.675 1.00 89.62 89 GLU A CA 1
ATOM 695 C C . GLU A 1 89 ? -9.033 3.943 5.701 1.00 89.62 89 GLU A C 1
ATOM 697 O O . GLU A 1 89 ? -9.632 3.633 4.675 1.00 89.62 89 GLU A O 1
ATOM 702 N N . MET A 1 90 ? -7.858 3.383 6.016 1.00 91.31 90 MET A N 1
ATOM 703 C CA . MET A 1 90 ? -7.177 2.392 5.167 1.00 91.31 90 MET A CA 1
ATOM 704 C C . MET A 1 90 ? -7.989 1.104 4.971 1.00 91.31 90 MET A C 1
ATOM 706 O O . MET A 1 90 ? -8.046 0.584 3.855 1.00 91.31 90 MET A O 1
ATOM 710 N N . LEU A 1 91 ? -8.618 0.593 6.033 1.00 90.75 91 LEU A N 1
ATOM 711 C CA . LEU A 1 91 ? -9.463 -0.603 5.976 1.00 90.75 91 LEU A CA 1
ATOM 712 C C . LEU A 1 91 ? -10.740 -0.365 5.159 1.00 90.75 91 LEU A C 1
ATOM 714 O O . LEU A 1 91 ? -11.079 -1.197 4.320 1.00 90.75 91 LEU A O 1
ATOM 718 N N . GLN A 1 92 ? -11.390 0.789 5.336 1.00 88.00 92 GLN A N 1
ATOM 719 C CA . GLN A 1 92 ? -12.547 1.207 4.533 1.00 88.00 92 GLN A CA 1
ATOM 720 C C . GLN A 1 92 ? -12.172 1.312 3.047 1.00 88.00 92 GLN A C 1
ATOM 722 O O . GLN A 1 92 ? -12.787 0.660 2.211 1.00 88.00 92 GLN A O 1
ATOM 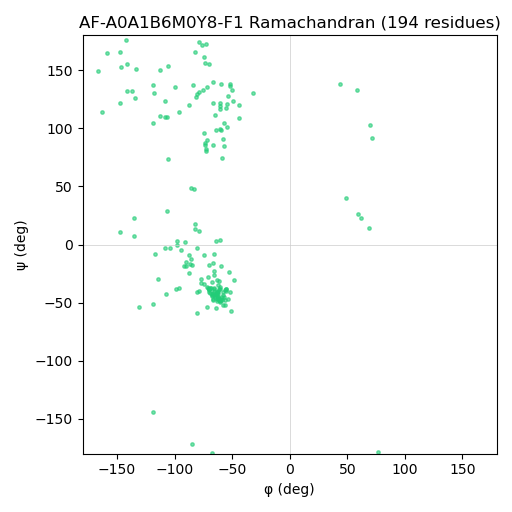727 N N . CYS A 1 93 ? -11.067 1.994 2.721 1.00 86.38 93 CYS A N 1
ATOM 728 C CA . CYS A 1 93 ? -10.576 2.115 1.343 1.00 86.38 93 CYS A CA 1
ATOM 729 C C . CYS A 1 93 ? -10.347 0.754 0.655 1.00 86.38 93 CYS A C 1
ATOM 731 O O . CYS A 1 93 ? -10.596 0.620 -0.543 1.00 86.38 93 CYS A O 1
ATOM 733 N N . ALA A 1 94 ? -9.840 -0.245 1.387 1.00 87.44 94 ALA A N 1
ATOM 734 C CA . ALA A 1 94 ? -9.628 -1.599 0.869 1.00 87.44 94 ALA A CA 1
ATOM 735 C C . ALA A 1 94 ? -10.946 -2.386 0.713 1.00 87.44 94 ALA A C 1
ATOM 737 O O . ALA A 1 94 ? -11.096 -3.168 -0.232 1.00 87.44 94 ALA A O 1
ATOM 738 N N . GLN A 1 95 ? -11.909 -2.153 1.612 1.00 86.31 95 GLN A N 1
ATOM 739 C CA . GLN A 1 95 ? -13.254 -2.719 1.543 1.00 86.31 95 GLN A CA 1
ATOM 740 C C . GLN A 1 95 ? -14.005 -2.211 0.305 1.00 86.31 95 GLN A C 1
ATOM 742 O O . GLN A 1 95 ? -14.412 -3.026 -0.525 1.00 86.31 95 GLN A O 1
ATOM 747 N N . ASP A 1 96 ? -14.101 -0.886 0.149 1.00 79.81 96 ASP A N 1
ATOM 748 C CA . ASP A 1 96 ? -14.813 -0.201 -0.941 1.00 79.81 96 ASP A CA 1
ATOM 749 C C . ASP A 1 96 ? -14.312 -0.643 -2.325 1.00 79.81 96 ASP A C 1
ATOM 751 O O . ASP A 1 96 ? -15.089 -0.836 -3.257 1.00 79.81 96 ASP A O 1
ATOM 755 N N . CYS A 1 97 ? -12.997 -0.846 -2.461 1.00 71.94 97 CYS A N 1
ATOM 756 C CA . CYS A 1 97 ? -12.371 -1.227 -3.729 1.00 71.94 97 CYS A CA 1
ATOM 757 C C . CYS A 1 97 ? -12.478 -2.727 -4.065 1.00 71.94 97 CYS A C 1
ATOM 759 O O . CYS A 1 97 ? -12.003 -3.131 -5.127 1.00 71.94 97 CYS A O 1
ATOM 761 N N . THR A 1 98 ? -13.057 -3.555 -3.186 1.00 73.12 98 THR A N 1
ATOM 762 C CA . THR A 1 98 ? -13.159 -5.014 -3.395 1.00 73.12 98 THR A CA 1
ATOM 763 C C . THR A 1 98 ? -14.538 -5.606 -3.058 1.00 73.12 98 THR A C 1
ATOM 765 O O . THR A 1 98 ? -14.663 -6.827 -3.034 1.00 73.12 98 THR A O 1
ATOM 768 N N . ASP A 1 99 ? -15.549 -4.786 -2.753 1.00 67.62 99 ASP A N 1
ATOM 769 C CA . ASP A 1 99 ? -16.902 -5.226 -2.347 1.00 67.62 99 ASP A CA 1
ATOM 770 C C . ASP A 1 99 ? -16.890 -6.303 -1.232 1.00 67.62 99 ASP A C 1
ATOM 772 O O . ASP A 1 99 ? -17.596 -7.313 -1.253 1.00 67.62 99 ASP A O 1
ATOM 776 N N . ARG A 1 100 ? -15.991 -6.139 -0.247 1.00 69.44 100 ARG A N 1
ATOM 777 C CA . ARG A 1 100 ? -15.825 -7.115 0.845 1.00 69.44 100 ARG A CA 1
ATOM 778 C C . ARG A 1 100 ? -16.886 -6.906 1.919 1.00 69.44 100 ARG A C 1
ATOM 780 O O . ARG A 1 100 ? -16.947 -5.855 2.547 1.00 69.44 100 ARG A O 1
ATOM 787 N N . SER A 1 101 ? -17.611 -7.969 2.257 1.00 65.19 101 SER A N 1
ATOM 788 C CA . SER A 1 101 ? -18.586 -7.984 3.364 1.00 65.19 101 SER A CA 1
ATOM 789 C C . SER A 1 101 ? -17.962 -7.802 4.772 1.00 65.19 101 SER A C 1
ATOM 791 O O . SER A 1 101 ? -18.676 -7.628 5.755 1.00 65.19 101 SER A O 1
ATOM 793 N N . SER A 1 102 ? -16.625 -7.807 4.911 1.00 62.66 102 SER A N 1
ATOM 794 C CA . SER A 1 102 ? -15.946 -7.575 6.199 1.00 62.66 102 SER A CA 1
ATOM 795 C C . SER A 1 102 ? -14.581 -6.867 6.049 1.00 62.66 102 SER A C 1
ATOM 797 O O . SER A 1 102 ? -13.690 -7.417 5.392 1.00 62.66 102 SER A O 1
ATOM 799 N N . PRO A 1 103 ? -14.362 -5.692 6.679 1.00 64.25 103 PRO A N 1
ATOM 800 C CA . PRO A 1 103 ? -13.104 -4.932 6.631 1.00 64.25 103 PRO A CA 1
ATOM 801 C C . PRO A 1 103 ? -12.084 -5.395 7.689 1.00 64.25 103 PRO A C 1
ATOM 803 O O . PRO A 1 103 ? -11.532 -4.596 8.441 1.00 64.25 103 PRO A O 1
ATOM 806 N N . ALA A 1 104 ? -11.846 -6.704 7.794 1.00 81.25 104 ALA A N 1
ATOM 807 C CA . ALA A 1 104 ? -11.039 -7.275 8.878 1.00 81.25 104 ALA A CA 1
ATOM 808 C C . ALA A 1 104 ? -9.514 -7.281 8.628 1.00 81.25 104 ALA A C 1
ATOM 810 O O . ALA A 1 104 ? -8.753 -7.573 9.551 1.00 81.25 104 ALA A O 1
ATOM 811 N N . HIS A 1 105 ? -9.048 -7.028 7.398 1.00 90.56 105 HIS A N 1
ATOM 812 C CA . HIS A 1 105 ? -7.644 -7.230 7.017 1.00 90.56 105 HIS A CA 1
ATOM 813 C C . HIS A 1 105 ? -7.199 -6.422 5.785 1.00 90.56 105 HIS A C 1
ATOM 815 O O . HIS A 1 105 ? -8.019 -6.007 4.969 1.00 90.56 105 HIS A O 1
ATOM 821 N N . LEU A 1 106 ? -5.879 -6.319 5.592 1.00 91.88 106 LEU A N 1
ATOM 822 C CA . LEU A 1 106 ? -5.231 -5.897 4.343 1.00 91.88 106 LEU A CA 1
ATOM 823 C C . LEU A 1 106 ? -4.448 -7.053 3.705 1.00 91.88 106 LEU A C 1
ATOM 825 O O . LEU A 1 106 ? -3.902 -7.905 4.401 1.00 91.88 106 LEU A O 1
ATOM 829 N N . THR A 1 107 ? -4.336 -7.063 2.380 1.00 91.81 107 THR A N 1
ATOM 830 C CA . THR A 1 107 ? -3.337 -7.852 1.641 1.00 91.81 107 THR A CA 1
ATOM 831 C C . THR A 1 107 ? -1.991 -7.125 1.590 1.00 91.81 107 THR A C 1
ATOM 833 O O . THR A 1 107 ? -1.909 -5.914 1.812 1.00 91.81 107 THR A O 1
ATOM 836 N N . PHE A 1 108 ? -0.926 -7.844 1.221 1.00 92.19 108 PHE A N 1
ATOM 837 C CA . PHE A 1 108 ? 0.405 -7.254 1.032 1.00 92.19 108 PHE A CA 1
ATOM 838 C C . PHE A 1 108 ? 0.402 -6.084 0.030 1.00 92.19 108 PHE A C 1
ATOM 840 O O . PHE A 1 108 ? 1.075 -5.080 0.258 1.00 92.19 108 PHE A O 1
ATOM 847 N N . GLY A 1 109 ? -0.382 -6.175 -1.053 1.00 90.00 109 GLY A N 1
ATOM 848 C CA . GLY A 1 109 ? -0.472 -5.123 -2.072 1.00 90.00 109 GLY A CA 1
ATOM 849 C C . GLY A 1 109 ? -1.103 -3.836 -1.539 1.00 90.00 109 GLY A C 1
ATOM 850 O O . GLY A 1 109 ? -0.537 -2.754 -1.699 1.00 90.00 109 GLY A O 1
ATOM 851 N N . GLU A 1 110 ? -2.232 -3.956 -0.840 1.00 91.88 110 GLU A N 1
ATOM 852 C CA . GLU A 1 110 ? -2.912 -2.827 -0.192 1.00 91.88 110 GLU A CA 1
ATOM 853 C C . GLU A 1 110 ? -2.012 -2.190 0.876 1.00 91.88 110 GLU A C 1
ATOM 855 O O . GLU A 1 110 ? -1.812 -0.974 0.883 1.00 91.88 110 GLU A O 1
ATOM 860 N N . PHE A 1 111 ? -1.370 -3.010 1.715 1.00 93.50 111 PHE A N 1
ATOM 861 C CA . PHE A 1 111 ? -0.413 -2.543 2.716 1.00 93.50 111 PHE A CA 1
ATOM 862 C C . PHE A 1 111 ? 0.773 -1.786 2.095 1.00 93.50 111 PHE A C 1
ATOM 864 O O . PHE A 1 111 ? 1.104 -0.690 2.549 1.00 93.50 111 PHE A O 1
ATOM 871 N N . CYS A 1 112 ? 1.368 -2.305 1.014 1.00 92.88 112 CYS A N 1
ATOM 872 C CA . CYS A 1 112 ? 2.433 -1.621 0.273 1.00 92.88 112 CYS A CA 1
ATOM 873 C C . CYS A 1 112 ? 1.993 -0.246 -0.241 1.00 92.88 112 CYS A C 1
ATOM 875 O O . CYS A 1 112 ? 2.746 0.725 -0.125 1.00 92.88 112 CYS A O 1
ATOM 877 N N . LEU A 1 113 ? 0.781 -0.143 -0.797 1.00 90.75 113 LEU A N 1
ATOM 878 C CA . LEU A 1 113 ? 0.233 1.113 -1.310 1.00 90.75 113 LEU A CA 1
ATOM 879 C C . LEU A 1 113 ? 0.055 2.145 -0.187 1.00 90.75 113 LEU A C 1
ATOM 881 O O . LEU A 1 113 ? 0.530 3.278 -0.319 1.00 90.75 113 LEU A O 1
ATOM 885 N N . PHE A 1 114 ? -0.560 1.753 0.932 1.00 92.38 114 PHE A N 1
ATOM 886 C CA . PHE A 1 114 ? -0.774 2.652 2.066 1.00 92.38 114 PHE A CA 1
ATOM 887 C C . PHE A 1 114 ? 0.535 3.058 2.753 1.00 92.38 114 PHE A C 1
ATOM 889 O O . PHE A 1 114 ? 0.743 4.246 2.999 1.00 92.38 114 PHE A O 1
ATOM 896 N N . ALA A 1 115 ? 1.460 2.121 2.989 1.00 93.06 115 ALA A N 1
ATOM 897 C CA . ALA A 1 115 ? 2.767 2.420 3.574 1.00 93.06 115 ALA A CA 1
ATOM 898 C C . ALA A 1 115 ? 3.593 3.368 2.679 1.00 93.06 115 ALA A C 1
ATOM 900 O O . ALA A 1 115 ? 4.212 4.313 3.177 1.00 93.06 115 ALA A O 1
ATOM 901 N N . THR A 1 116 ? 3.544 3.179 1.352 1.00 91.00 116 THR A N 1
ATOM 902 C CA . THR A 1 116 ? 4.176 4.088 0.376 1.00 91.00 116 THR A CA 1
ATOM 903 C C . THR A 1 116 ? 3.615 5.502 0.492 1.00 91.00 116 THR A C 1
ATOM 905 O O . THR A 1 116 ? 4.374 6.472 0.539 1.00 91.00 116 THR A O 1
ATOM 908 N N . GLU A 1 117 ? 2.291 5.646 0.558 1.00 87.25 117 GLU A N 1
ATOM 909 C CA . GLU A 1 117 ? 1.658 6.962 0.641 1.00 87.25 117 GLU A CA 1
ATOM 910 C C . GLU A 1 117 ? 1.847 7.639 1.992 1.00 87.25 117 GLU A C 1
ATOM 912 O O . GLU A 1 117 ? 2.085 8.845 2.027 1.00 87.25 117 GLU A O 1
ATOM 917 N N . LEU A 1 118 ? 1.840 6.883 3.087 1.00 89.69 118 LEU A N 1
ATOM 918 C CA . LEU A 1 118 ? 2.106 7.410 4.418 1.00 89.69 118 LEU A CA 1
ATOM 919 C C . LEU A 1 118 ? 3.547 7.952 4.506 1.00 89.69 118 LEU A C 1
ATOM 921 O O . LEU A 1 118 ? 3.736 9.113 4.877 1.00 89.69 118 LEU A O 1
ATOM 925 N N . LYS A 1 119 ? 4.547 7.196 4.016 1.00 89.00 119 LYS A N 1
ATOM 926 C CA . LYS A 1 119 ? 5.951 7.653 3.903 1.00 89.00 119 LYS A CA 1
ATOM 927 C C . LYS A 1 119 ? 6.080 8.876 2.976 1.00 89.00 119 LYS A C 1
ATOM 929 O O . LYS A 1 119 ? 6.808 9.821 3.288 1.00 89.00 119 LYS A O 1
ATOM 934 N N . ARG A 1 120 ? 5.313 8.927 1.875 1.00 85.25 120 ARG A N 1
ATOM 935 C CA . ARG A 1 120 ? 5.271 10.069 0.937 1.00 85.25 120 ARG A CA 1
ATOM 936 C C . ARG A 1 120 ? 4.624 11.326 1.535 1.00 85.25 120 ARG A C 1
ATOM 938 O O . ARG A 1 120 ? 5.086 12.427 1.236 1.00 85.25 120 ARG A O 1
ATOM 945 N N . CYS A 1 121 ? 3.578 11.190 2.349 1.00 84.19 121 CYS A N 1
ATOM 946 C CA . CYS A 1 121 ? 2.952 12.312 3.050 1.00 84.19 121 CYS A CA 1
ATOM 947 C C . CYS A 1 121 ? 3.861 12.857 4.155 1.00 84.19 121 CYS A C 1
ATOM 949 O O . CYS A 1 121 ? 3.976 14.074 4.280 1.00 84.19 121 CYS A O 1
ATOM 951 N N . TYR A 1 122 ? 4.570 11.981 4.879 1.00 84.31 122 TYR A N 1
ATOM 952 C CA . TYR A 1 122 ? 5.519 12.371 5.930 1.00 84.31 122 TYR A CA 1
ATOM 953 C C . TYR A 1 122 ? 6.655 13.213 5.339 1.00 84.31 122 TYR A C 1
ATOM 955 O O . TYR A 1 122 ? 6.911 14.318 5.805 1.00 84.31 122 TYR A O 1
ATOM 963 N N . HIS A 1 123 ? 7.252 12.761 4.231 1.00 84.25 123 HIS A N 1
ATOM 964 C CA . HIS A 1 123 ? 8.307 13.505 3.534 1.00 84.25 123 HIS A CA 1
ATOM 965 C C . HIS A 1 123 ? 7.838 14.828 2.886 1.00 84.25 123 HIS A C 1
ATOM 967 O O . HIS A 1 123 ? 8.666 15.660 2.527 1.00 84.25 123 HIS A O 1
ATOM 973 N N . ARG A 1 124 ? 6.525 15.042 2.712 1.00 80.94 124 ARG A N 1
ATOM 974 C CA . ARG A 1 124 ? 5.959 16.260 2.097 1.00 80.94 124 ARG A CA 1
ATOM 975 C C . ARG A 1 124 ? 5.235 17.195 3.073 1.00 80.94 124 ARG A C 1
ATOM 977 O O . ARG A 1 124 ? 4.751 18.228 2.625 1.00 80.94 124 ARG A O 1
ATOM 984 N N . GLY A 1 125 ? 5.111 16.839 4.354 1.00 73.50 125 GLY A N 1
ATOM 985 C CA . GLY A 1 125 ? 4.384 17.639 5.351 1.00 73.50 125 GLY A CA 1
ATOM 986 C C . GLY A 1 125 ? 2.885 17.832 5.059 1.00 73.50 125 GLY A C 1
ATOM 987 O O . GLY A 1 125 ? 2.294 18.805 5.517 1.00 73.50 125 GLY A O 1
ATOM 988 N N . VAL A 1 126 ? 2.263 16.949 4.268 1.00 67.62 126 VAL A N 1
ATOM 989 C CA . VAL A 1 126 ? 0.870 17.119 3.804 1.00 67.62 126 VAL A CA 1
ATOM 990 C C . VAL A 1 126 ? -0.130 16.609 4.861 1.00 67.62 126 VAL A C 1
ATOM 992 O O . VAL A 1 126 ? 0.085 15.516 5.395 1.00 67.62 126 VAL A O 1
ATOM 995 N N . PRO A 1 127 ? -1.239 17.333 5.139 1.00 56.81 127 PRO A N 1
ATOM 996 C CA . PRO A 1 127 ? -2.300 16.884 6.046 1.00 56.81 127 PRO A CA 1
ATOM 997 C C . PRO A 1 127 ? -2.844 15.482 5.722 1.00 56.81 127 PRO A C 1
ATOM 999 O O . PRO A 1 127 ? -3.038 15.118 4.560 1.00 56.81 127 PRO A O 1
ATOM 1002 N N . LYS A 1 128 ? -3.066 14.681 6.771 1.00 62.66 128 LYS A N 1
ATOM 1003 C CA . LYS A 1 128 ? -3.040 13.211 6.674 1.00 62.66 128 LYS A CA 1
ATOM 1004 C C . LYS A 1 128 ? -4.362 12.515 6.292 1.00 62.66 128 LYS A C 1
ATOM 1006 O O . LYS A 1 128 ? -4.287 11.425 5.738 1.00 62.66 128 LYS A O 1
ATOM 1011 N N . SER A 1 129 ? -5.531 13.115 6.540 1.00 55.38 129 SER A N 1
ATOM 1012 C CA . SER A 1 129 ? -6.842 12.419 6.608 1.00 55.38 129 SER A CA 1
ATOM 1013 C C . SER A 1 129 ? -7.799 12.648 5.421 1.00 55.38 129 SER A C 1
ATOM 1015 O O . SER A 1 129 ? -9.015 12.700 5.582 1.00 55.38 129 SER A O 1
ATOM 1017 N N . SER A 1 130 ? -7.283 12.916 4.216 1.00 50.97 130 SER A N 1
ATOM 1018 C CA . SER A 1 130 ? -8.145 13.050 3.019 1.00 50.97 130 SER A CA 1
ATOM 1019 C C . SER A 1 130 ? -7.498 12.582 1.714 1.00 50.97 130 SER A C 1
ATOM 1021 O O . SER A 1 130 ? -8.004 12.870 0.628 1.00 50.97 130 SER A O 1
ATOM 1023 N N . HIS A 1 131 ? -6.351 11.903 1.784 1.00 63.75 131 HIS A N 1
ATOM 1024 C CA . HIS A 1 131 ? -5.524 11.596 0.610 1.00 63.75 131 HIS A CA 1
ATOM 1025 C C . HIS A 1 131 ? -5.356 10.105 0.299 1.00 63.75 131 HIS A C 1
ATOM 1027 O O . HIS A 1 131 ? -4.837 9.799 -0.774 1.00 63.75 131 HIS A O 1
ATOM 1033 N N . LEU A 1 132 ? -5.804 9.200 1.176 1.00 64.56 132 LEU A N 1
ATOM 1034 C CA . LEU A 1 132 ? -5.682 7.752 0.972 1.00 64.56 132 LEU A CA 1
ATOM 1035 C C . LEU A 1 132 ? -6.785 7.226 0.033 1.00 64.56 132 LEU A C 1
ATOM 1037 O O . LEU A 1 132 ? -6.461 6.773 -1.066 1.00 64.56 132 LEU A O 1
ATOM 1041 N N . ALA A 1 133 ? -8.065 7.415 0.386 1.00 59.81 133 ALA A N 1
ATOM 1042 C CA . ALA A 1 133 ? -9.225 7.039 -0.442 1.00 59.81 133 ALA A CA 1
ATOM 1043 C C . ALA A 1 133 ? -9.125 7.576 -1.879 1.00 59.81 133 ALA A C 1
ATOM 1045 O O . ALA A 1 133 ? -9.009 6.809 -2.838 1.00 59.81 133 ALA A O 1
ATOM 1046 N N . ARG A 1 134 ? -8.983 8.906 -2.007 1.00 59.97 134 ARG A N 1
ATOM 1047 C CA . ARG A 1 134 ? -8.803 9.641 -3.276 1.00 59.97 134 ARG A CA 1
ATOM 1048 C C . ARG A 1 134 ? -7.554 9.259 -4.086 1.00 59.97 134 ARG A C 1
ATOM 1050 O O . ARG A 1 134 ? -7.263 9.916 -5.090 1.00 59.97 134 ARG A O 1
ATOM 1057 N N . LYS A 1 135 ? -6.764 8.266 -3.658 1.00 59.06 135 LYS A N 1
ATOM 1058 C CA . LYS A 1 135 ? -5.652 7.720 -4.440 1.00 59.06 135 LYS A CA 1
ATOM 1059 C C . LYS A 1 135 ? -5.839 6.261 -4.867 1.00 59.06 135 LYS A C 1
ATOM 1061 O O . LYS A 1 135 ? -5.372 5.965 -5.963 1.00 59.06 135 LYS A O 1
ATOM 1066 N N . LEU A 1 136 ? -6.558 5.399 -4.135 1.00 56.97 136 LEU A N 1
ATOM 1067 C CA . LEU A 1 136 ? -7.009 4.119 -4.719 1.00 56.97 136 LEU A CA 1
ATOM 1068 C C . LEU A 1 136 ? -7.929 4.398 -5.918 1.00 56.97 136 LEU A C 1
ATOM 1070 O O . LEU A 1 136 ? -7.664 3.934 -7.029 1.00 56.97 136 LEU A O 1
ATOM 1074 N N . GLU A 1 137 ? -8.887 5.317 -5.746 1.00 56.28 137 GLU A N 1
ATOM 1075 C CA . GLU A 1 137 ? -9.717 5.848 -6.838 1.00 56.28 137 GLU A CA 1
ATOM 1076 C C . GLU A 1 137 ? -8.906 6.395 -8.024 1.00 56.28 137 GLU A C 1
ATOM 1078 O O . GLU A 1 137 ? -9.424 6.495 -9.130 1.00 56.28 137 GLU A O 1
ATOM 1083 N N . ARG A 1 138 ? -7.646 6.801 -7.820 1.00 49.53 138 ARG A N 1
ATOM 1084 C CA . ARG A 1 138 ? -6.820 7.494 -8.824 1.00 49.53 138 ARG A CA 1
ATOM 1085 C C . ARG A 1 138 ? -5.853 6.581 -9.584 1.00 49.53 138 ARG A C 1
ATOM 1087 O O . ARG A 1 138 ? -5.084 7.089 -10.402 1.00 49.53 138 ARG A O 1
ATOM 1094 N N . ASP A 1 139 ? -5.894 5.280 -9.314 1.00 48.34 139 ASP A N 1
ATOM 1095 C CA . ASP A 1 139 ? -5.415 4.255 -10.245 1.00 48.34 139 ASP A CA 1
ATOM 1096 C C . ASP A 1 139 ? -6.590 3.692 -11.069 1.00 48.34 139 ASP A C 1
ATOM 1098 O O . ASP A 1 139 ? -6.446 3.522 -12.278 1.00 48.34 139 ASP A O 1
ATOM 1102 N N . GLY A 1 140 ? -7.779 3.523 -10.465 1.00 44.94 140 GLY A N 1
ATOM 1103 C CA . GLY A 1 140 ? -9.004 3.124 -11.179 1.00 44.94 140 GLY A CA 1
ATOM 1104 C C . GLY A 1 140 ? -9.553 4.202 -12.126 1.00 44.94 140 GLY A C 1
ATOM 1105 O O . GLY A 1 140 ? -9.915 3.922 -13.269 1.00 44.94 140 GLY A O 1
ATOM 1106 N N . LYS A 1 141 ? -9.555 5.470 -11.700 1.00 38.66 141 LYS A N 1
ATOM 1107 C CA . LYS A 1 141 ? -9.807 6.611 -12.582 1.00 38.66 141 LYS A CA 1
ATOM 1108 C C . LYS A 1 141 ? -8.564 6.824 -13.423 1.00 38.66 141 LYS A C 1
ATOM 1110 O O . LYS A 1 141 ? -7.620 7.479 -12.975 1.00 38.66 141 LYS A O 1
ATOM 1115 N N . GLU A 1 142 ? -8.597 6.259 -14.632 1.00 43.94 142 GLU A N 1
ATOM 1116 C CA . GLU A 1 142 ? -7.544 6.375 -15.634 1.00 43.94 142 GLU A CA 1
ATOM 1117 C C . GLU A 1 142 ? -6.839 7.733 -15.535 1.00 43.94 142 GLU A C 1
ATOM 1119 O O . GLU A 1 142 ? -7.460 8.799 -15.659 1.00 43.94 142 GLU A O 1
ATOM 1124 N N . LYS A 1 143 ? -5.501 7.712 -15.504 1.00 39.28 143 LYS A N 1
ATOM 1125 C CA . LYS A 1 143 ? -4.797 8.740 -16.267 1.00 39.28 143 LYS A CA 1
ATOM 1126 C C . LYS A 1 143 ? -5.338 8.617 -17.679 1.00 39.28 143 LYS A C 1
ATOM 1128 O O . LYS A 1 143 ? -4.880 7.745 -18.415 1.00 39.28 143 LYS A O 1
ATOM 1133 N N . LYS A 1 144 ? -6.266 9.508 -18.045 1.00 40.78 144 LYS A N 1
ATOM 1134 C CA . LYS A 1 144 ? -6.655 9.777 -19.423 1.00 40.78 144 LYS A CA 1
ATOM 1135 C C . LYS A 1 144 ? -5.375 10.176 -20.139 1.00 40.78 144 LYS A C 1
ATOM 1137 O O . LYS A 1 144 ? -5.041 11.359 -20.249 1.00 40.78 144 LYS A O 1
ATOM 1142 N N . LYS A 1 145 ? -4.637 9.160 -20.604 1.00 42.00 145 LYS A N 1
ATOM 1143 C CA . LYS A 1 145 ? -3.709 9.255 -21.714 1.00 42.00 145 LYS A CA 1
ATOM 1144 C C . LYS A 1 145 ? -4.518 10.054 -22.715 1.00 42.00 145 LYS A C 1
ATOM 1146 O O . LYS A 1 145 ? -5.514 9.554 -23.238 1.00 42.00 145 LYS A O 1
ATOM 1151 N N . ARG A 1 146 ? -4.137 11.318 -22.949 1.00 40.03 146 ARG A N 1
ATOM 1152 C CA . ARG A 1 146 ? -4.518 11.984 -24.195 1.00 40.03 146 ARG A CA 1
ATOM 1153 C C . ARG A 1 146 ? -4.252 10.926 -25.244 1.00 40.03 146 ARG A C 1
ATOM 1155 O O . ARG A 1 146 ? -3.121 10.432 -25.268 1.00 40.03 146 ARG A O 1
ATOM 1162 N N . SER A 1 147 ? -5.282 10.516 -25.983 1.00 40.47 147 SER A N 1
ATOM 1163 C CA . SER A 1 147 ? -5.133 9.455 -26.967 1.00 40.47 147 SER A CA 1
ATOM 1164 C C . SER A 1 147 ? -4.227 10.000 -28.059 1.00 40.47 147 SER A C 1
ATOM 1166 O O . SER A 1 147 ? -4.662 10.571 -29.057 1.00 40.47 147 SER A O 1
ATOM 1168 N N . ARG A 1 148 ? -2.921 9.867 -27.807 1.00 53.31 148 ARG A N 1
ATOM 1169 C CA . ARG A 1 148 ? -1.889 9.756 -28.809 1.00 53.31 148 ARG A CA 1
ATOM 1170 C C . ARG A 1 148 ? -2.332 8.534 -29.583 1.00 53.31 148 ARG A C 1
ATOM 1172 O O . ARG A 1 148 ? -2.013 7.409 -29.206 1.00 53.31 148 ARG A O 1
ATOM 1179 N N . LYS A 1 149 ? -3.123 8.795 -30.624 1.00 46.19 149 LYS A N 1
ATOM 1180 C CA . LYS A 1 149 ? -3.302 7.917 -31.768 1.00 46.19 149 LYS A CA 1
ATOM 1181 C C . LYS A 1 149 ? -1.910 7.735 -32.372 1.00 46.19 149 LYS A C 1
ATOM 1183 O O . LYS A 1 149 ? -1.576 8.357 -33.372 1.00 46.19 149 LYS A O 1
ATOM 1188 N N . MET A 1 150 ? -1.077 6.940 -31.700 1.00 45.88 150 MET A N 1
ATOM 1189 C CA . MET A 1 150 ? 0.078 6.314 -32.313 1.00 45.88 150 MET A CA 1
ATOM 1190 C C . MET A 1 150 ? -0.500 5.563 -33.498 1.00 45.88 150 MET A C 1
ATOM 1192 O O . MET A 1 150 ? -1.412 4.751 -33.319 1.00 45.88 150 MET A O 1
ATOM 1196 N N . SER A 1 151 ? -0.077 5.952 -34.696 1.00 46.97 151 SER A N 1
ATOM 1197 C CA . SER A 1 151 ? -0.689 5.518 -35.943 1.00 46.97 151 SER A CA 1
ATOM 1198 C C . SER A 1 151 ? -0.843 3.998 -35.936 1.00 46.97 151 SER A C 1
ATOM 1200 O O . SER A 1 151 ? 0.135 3.275 -35.744 1.00 46.97 151 SER A O 1
ATOM 1202 N N . LYS A 1 152 ? -2.079 3.509 -36.122 1.00 50.88 152 LYS A N 1
ATOM 1203 C CA . LYS A 1 152 ? -2.450 2.082 -35.988 1.00 50.88 152 LYS A CA 1
ATOM 1204 C C . LYS A 1 152 ? -1.753 1.174 -37.029 1.00 50.88 152 LYS A C 1
ATOM 1206 O O . LYS A 1 152 ? -2.006 -0.018 -37.074 1.00 50.88 152 LYS A O 1
ATOM 1211 N N . SER A 1 153 ? -0.879 1.731 -37.864 1.00 55.16 153 SER A N 1
ATOM 1212 C CA . SER A 1 153 ? -0.246 1.120 -39.032 1.00 55.16 153 SER A CA 1
ATOM 1213 C C . SER A 1 153 ? 1.016 0.293 -38.759 1.00 55.16 153 SER A C 1
ATOM 1215 O O . SER A 1 153 ? 1.391 -0.480 -39.632 1.00 55.16 153 SER A O 1
ATOM 1217 N N . VAL A 1 154 ? 1.680 0.431 -37.601 1.00 53.69 154 VAL A N 1
ATOM 1218 C CA . VAL A 1 154 ? 2.945 -0.297 -37.320 1.00 53.69 154 VAL A CA 1
ATOM 1219 C C . VAL A 1 154 ? 2.831 -1.226 -36.111 1.00 53.69 154 VAL A C 1
ATOM 1221 O O . VAL A 1 154 ? 3.125 -2.415 -36.215 1.00 53.69 154 VAL A O 1
ATOM 1224 N 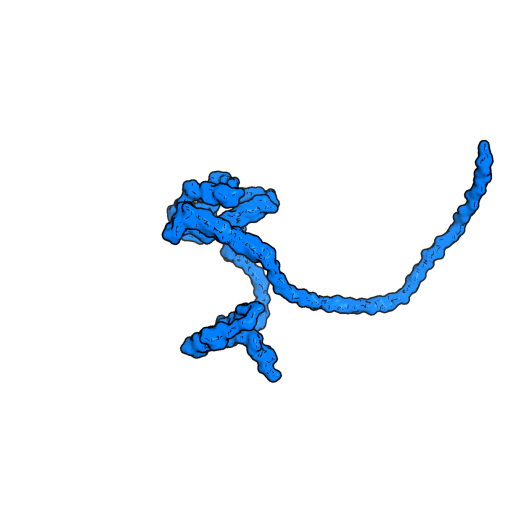N . LEU A 1 155 ? 2.346 -0.721 -34.971 1.00 54.53 155 LEU A N 1
ATOM 1225 C CA . LEU A 1 155 ? 2.271 -1.514 -33.734 1.00 54.53 155 LEU A CA 1
ATOM 1226 C C . LEU A 1 155 ? 1.142 -2.564 -33.734 1.00 54.53 155 LEU A C 1
ATOM 1228 O O . LEU A 1 155 ? 1.088 -3.384 -32.832 1.00 54.53 155 LEU A O 1
ATOM 1232 N N . ALA A 1 156 ? 0.244 -2.545 -34.724 1.00 58.97 156 ALA A N 1
ATOM 1233 C CA . ALA A 1 156 ? -0.847 -3.518 -34.854 1.00 58.97 156 ALA A CA 1
ATOM 1234 C C . ALA A 1 156 ? -0.482 -4.754 -35.704 1.00 58.97 156 ALA A C 1
ATOM 1236 O O . ALA A 1 156 ? -1.347 -5.589 -35.943 1.00 58.97 156 ALA A O 1
ATOM 1237 N N . LYS A 1 157 ? 0.766 -4.855 -36.191 1.00 70.75 157 LYS A N 1
ATOM 1238 C CA . LYS A 1 157 ? 1.258 -5.998 -36.984 1.00 70.75 157 LYS A CA 1
ATOM 1239 C C . LYS A 1 157 ? 1.884 -7.112 -36.124 1.00 70.75 157 LYS A C 1
ATOM 1241 O O . LYS A 1 157 ? 2.102 -8.207 -36.625 1.00 70.75 157 LYS A O 1
ATOM 1246 N N . HIS A 1 158 ? 2.192 -6.828 -34.857 1.00 80.25 158 HIS A N 1
ATOM 1247 C CA . HIS A 1 158 ? 2.890 -7.751 -33.962 1.00 80.25 158 HIS A CA 1
ATOM 1248 C C . HIS A 1 158 ? 2.240 -7.726 -32.575 1.00 80.25 158 HIS A C 1
ATOM 1250 O O . HIS A 1 158 ? 2.009 -6.649 -32.027 1.00 80.25 158 HIS A O 1
ATOM 1256 N N . GLU A 1 159 ? 1.969 -8.895 -32.006 1.00 85.12 159 GLU A N 1
ATOM 1257 C CA . GLU A 1 159 ? 1.363 -9.063 -30.679 1.00 85.12 159 GLU A CA 1
ATOM 1258 C C . GLU A 1 159 ? 2.373 -8.822 -29.547 1.00 85.12 159 GLU A C 1
ATOM 1260 O O . GLU A 1 159 ? 2.015 -8.295 -28.492 1.00 85.12 159 GLU A O 1
ATOM 1265 N N . VAL A 1 160 ? 3.646 -9.170 -29.769 1.00 86.38 160 VAL A N 1
ATOM 1266 C CA . VAL A 1 160 ? 4.718 -9.094 -28.763 1.00 86.38 160 VAL A CA 1
ATOM 1267 C C . VAL A 1 160 ? 5.828 -8.128 -29.198 1.00 86.38 160 VAL A C 1
ATOM 1269 O O . VAL A 1 160 ? 6.280 -8.141 -30.340 1.00 86.38 160 VAL A O 1
ATOM 1272 N N . PHE A 1 161 ? 6.325 -7.298 -28.277 1.00 87.81 161 PHE A N 1
ATOM 1273 C CA . PHE A 1 161 ? 7.439 -6.370 -28.514 1.00 87.81 161 PHE A CA 1
ATOM 1274 C C . PHE A 1 161 ? 8.674 -6.786 -27.700 1.00 87.81 161 PHE A C 1
ATOM 1276 O O . PHE A 1 161 ? 8.683 -6.662 -26.476 1.00 87.81 161 PHE A O 1
ATOM 1283 N N . LEU A 1 162 ? 9.734 -7.253 -28.368 1.00 85.69 162 LEU A N 1
ATOM 1284 C CA . LEU A 1 162 ? 10.940 -7.821 -27.741 1.00 85.69 162 LEU A CA 1
ATOM 1285 C C . LEU A 1 162 ? 11.955 -6.748 -27.307 1.00 85.69 162 LEU A C 1
ATOM 1287 O O . LEU A 1 162 ? 13.145 -6.844 -27.600 1.00 85.69 162 LEU A O 1
ATOM 1291 N N . GLY A 1 163 ? 11.496 -5.698 -26.626 1.00 82.31 163 GLY A N 1
ATOM 1292 C CA . GLY A 1 163 ? 12.364 -4.631 -26.117 1.00 82.31 163 GLY A CA 1
ATOM 1293 C C . GLY A 1 163 ? 13.314 -5.066 -24.990 1.00 82.31 163 GLY A C 1
ATOM 1294 O O . GLY A 1 163 ? 13.320 -6.215 -24.561 1.00 82.31 163 GLY A O 1
ATOM 1295 N N . GLY A 1 164 ? 14.110 -4.116 -24.492 1.00 72.25 164 GLY A N 1
ATOM 1296 C CA . GLY A 1 164 ? 14.747 -4.173 -23.168 1.00 72.25 164 GLY A CA 1
ATOM 1297 C C . GLY A 1 164 ? 15.894 -5.176 -22.979 1.00 72.25 164 GLY A C 1
ATOM 1298 O O . GLY A 1 164 ? 15.681 -6.299 -22.539 1.00 72.25 164 GLY A O 1
ATOM 1299 N N . SER A 1 165 ? 17.133 -4.735 -23.203 1.00 61.81 165 SER A N 1
ATOM 1300 C CA . SER A 1 165 ? 18.348 -5.347 -22.632 1.00 61.81 165 SER A CA 1
ATOM 1301 C C . SER A 1 165 ? 19.521 -4.369 -22.747 1.00 61.81 165 SER A C 1
ATOM 1303 O O . SER A 1 165 ? 19.952 -4.077 -23.855 1.00 61.81 165 SER A O 1
ATOM 1305 N N . CYS A 1 166 ? 20.063 -3.869 -21.633 1.00 61.31 166 CYS A N 1
ATOM 1306 C CA . CYS A 1 166 ? 21.184 -2.907 -21.647 1.00 61.31 166 CYS A CA 1
ATOM 1307 C C . CYS A 1 166 ? 22.571 -3.570 -21.801 1.00 61.31 166 CYS A C 1
ATOM 1309 O O . CYS A 1 166 ? 23.598 -2.940 -21.561 1.00 61.31 166 CYS A O 1
ATOM 1311 N N . ASN A 1 167 ? 22.594 -4.850 -22.167 1.00 64.19 167 ASN A N 1
ATOM 1312 C CA . ASN A 1 167 ? 23.764 -5.710 -22.285 1.00 64.19 167 ASN A CA 1
ATOM 1313 C C . ASN A 1 167 ? 23.567 -6.614 -23.514 1.00 64.19 167 ASN A C 1
ATOM 1315 O O . ASN A 1 167 ? 22.414 -6.892 -23.864 1.00 64.19 167 ASN A O 1
ATOM 1319 N N . PRO A 1 168 ? 24.642 -7.123 -24.144 1.00 65.69 168 PRO A N 1
ATOM 1320 C CA . PRO A 1 168 ? 24.516 -8.193 -25.127 1.00 65.69 168 PRO A CA 1
ATOM 1321 C C . PRO A 1 168 ? 23.906 -9.425 -24.447 1.00 65.69 168 PRO A C 1
ATOM 1323 O O . PRO A 1 168 ? 24.479 -9.981 -23.513 1.00 65.69 168 PRO A O 1
ATOM 1326 N N . THR A 1 169 ? 22.715 -9.827 -24.889 1.00 76.38 169 THR A N 1
ATOM 1327 C CA . THR A 1 169 ? 21.978 -10.961 -24.318 1.00 76.38 169 THR A CA 1
ATOM 1328 C C . THR A 1 169 ? 21.282 -11.749 -25.416 1.00 76.38 169 THR A C 1
ATOM 1330 O O . THR A 1 169 ? 20.569 -11.174 -26.239 1.00 76.38 169 THR A O 1
ATOM 1333 N N . THR A 1 170 ? 2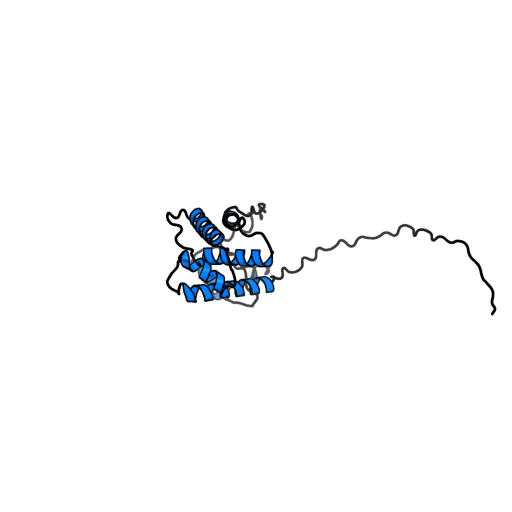1.439 -13.066 -25.390 1.00 84.12 170 THR A N 1
ATOM 1334 C CA . THR A 1 170 ? 20.987 -13.982 -26.443 1.00 84.12 170 THR A CA 1
ATOM 1335 C C . THR A 1 170 ? 19.542 -14.463 -26.279 1.00 84.12 170 THR A C 1
ATOM 1337 O O . THR A 1 170 ? 18.990 -15.001 -27.230 1.00 84.12 170 THR A O 1
ATOM 1340 N N . TRP A 1 171 ? 18.873 -14.182 -25.147 1.00 88.12 171 TRP A N 1
ATOM 1341 C CA . TRP A 1 171 ? 17.517 -14.671 -24.810 1.00 88.12 171 TRP A CA 1
ATOM 1342 C C . TRP A 1 171 ? 16.458 -14.496 -25.913 1.00 88.12 171 TRP A C 1
ATOM 1344 O O . TRP A 1 171 ? 15.537 -15.308 -26.013 1.00 88.12 171 TRP A O 1
ATOM 1354 N N . ARG A 1 172 ? 16.585 -13.459 -26.756 1.00 89.12 172 ARG A N 1
ATOM 1355 C CA . ARG A 1 172 ? 15.721 -13.265 -27.930 1.00 89.12 172 ARG A CA 1
ATOM 1356 C C . ARG A 1 172 ? 15.860 -14.416 -28.923 1.00 89.12 172 ARG A C 1
ATOM 1358 O O . ARG A 1 172 ? 14.842 -14.932 -29.355 1.00 89.12 172 ARG A O 1
ATOM 1365 N N . HIS A 1 173 ? 17.082 -14.826 -29.251 1.00 84.38 173 HIS A N 1
ATOM 1366 C CA . HIS A 1 173 ? 17.369 -15.929 -30.172 1.00 84.38 173 HIS A CA 1
ATOM 1367 C C . HIS A 1 173 ? 17.237 -17.301 -29.498 1.00 84.38 173 HIS A C 1
ATOM 1369 O O . HIS A 1 173 ? 16.661 -18.202 -30.094 1.00 84.38 173 HIS A O 1
ATOM 1375 N N . ASP A 1 174 ? 17.709 -17.445 -28.258 1.00 88.62 174 ASP A N 1
ATOM 1376 C CA . ASP A 1 174 ? 17.799 -18.752 -27.589 1.00 88.62 174 ASP A CA 1
ATOM 1377 C C . ASP A 1 174 ? 16.446 -19.261 -27.065 1.00 88.62 174 ASP A C 1
ATOM 1379 O O . ASP A 1 174 ? 16.238 -20.465 -26.943 1.00 88.62 174 ASP A O 1
ATOM 1383 N N . VAL A 1 175 ? 15.536 -18.345 -26.704 1.00 89.56 175 VAL A N 1
ATOM 1384 C CA . VAL A 1 175 ? 14.291 -18.675 -25.988 1.00 89.56 175 VAL A CA 1
ATOM 1385 C C . VAL A 1 175 ? 13.072 -18.03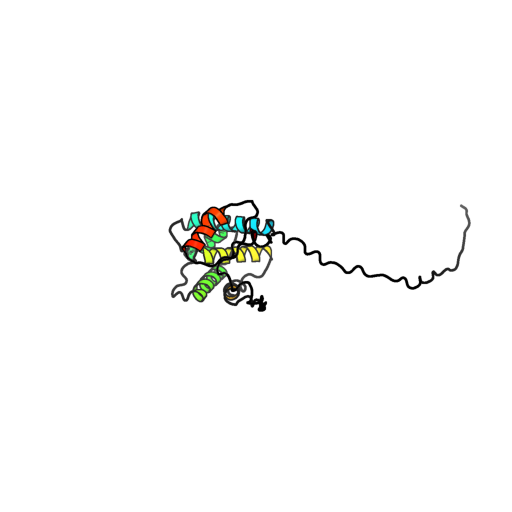6 -26.645 1.00 89.56 175 VAL A C 1
ATOM 1387 O O . VAL A 1 175 ? 12.112 -18.729 -26.971 1.00 89.56 175 VAL A O 1
ATOM 1390 N N . ALA A 1 176 ? 13.087 -16.716 -26.848 1.00 90.81 176 ALA A N 1
ATOM 1391 C CA . ALA A 1 176 ? 11.876 -15.974 -27.197 1.00 90.81 176 ALA A CA 1
ATOM 1392 C C . ALA A 1 176 ? 11.406 -16.248 -28.634 1.00 90.81 176 ALA A C 1
ATOM 1394 O O . ALA A 1 176 ? 10.265 -16.645 -28.847 1.00 90.81 176 ALA A O 1
ATOM 1395 N N . ILE A 1 177 ? 12.287 -16.064 -29.620 1.00 89.69 177 ILE A N 1
ATOM 1396 C CA . ILE A 1 177 ? 11.983 -16.266 -31.041 1.00 89.69 177 ILE A CA 1
ATOM 1397 C C . ILE A 1 177 ? 11.569 -17.722 -31.325 1.00 89.69 177 ILE A C 1
ATOM 1399 O O . ILE A 1 177 ? 10.520 -17.892 -31.948 1.00 89.69 177 ILE A O 1
ATOM 1403 N N . PRO A 1 178 ? 12.277 -18.770 -30.847 1.00 92.56 178 PRO A N 1
ATOM 1404 C CA . PRO A 1 178 ? 11.839 -20.157 -31.007 1.00 92.56 178 PRO A CA 1
ATOM 1405 C C . PRO A 1 178 ? 10.449 -20.419 -30.416 1.00 92.56 178 PRO A C 1
ATOM 1407 O O . PRO A 1 178 ? 9.609 -21.021 -31.082 1.00 92.56 178 PRO A O 1
ATOM 1410 N N . LEU A 1 179 ? 10.176 -19.918 -29.205 1.00 93.44 179 LEU A N 1
ATOM 1411 C CA . LEU A 1 179 ? 8.894 -20.111 -28.525 1.00 93.44 179 LEU A CA 1
ATOM 1412 C C . LEU A 1 179 ? 7.743 -19.400 -29.248 1.00 93.44 179 LEU A C 1
ATOM 1414 O O . LEU A 1 179 ? 6.705 -20.012 -29.483 1.00 93.44 179 LEU A O 1
ATOM 1418 N N . PHE A 1 180 ? 7.912 -18.135 -29.643 1.00 93.44 180 PHE A N 1
ATOM 1419 C CA . PHE A 1 180 ? 6.861 -17.406 -30.361 1.00 93.44 180 PHE A CA 1
ATOM 1420 C C . PHE A 1 180 ? 6.631 -17.973 -31.765 1.00 93.44 180 PHE A C 1
ATOM 1422 O O . PHE A 1 180 ? 5.482 -18.113 -32.172 1.00 93.44 180 PHE A O 1
ATOM 1429 N N . THR A 1 181 ? 7.690 -18.403 -32.459 1.00 89.38 181 THR A N 1
ATOM 1430 C CA . THR A 1 181 ? 7.584 -19.060 -33.773 1.00 89.38 181 THR A CA 1
ATOM 1431 C C . THR A 1 181 ? 6.849 -20.400 -33.661 1.00 89.38 181 THR A C 1
ATOM 1433 O O . THR A 1 181 ? 5.935 -20.657 -34.438 1.00 89.38 181 THR A O 1
ATOM 1436 N N . GLY A 1 182 ? 7.176 -21.224 -32.656 1.00 91.88 182 GLY A N 1
ATOM 1437 C CA . GLY A 1 182 ? 6.502 -22.503 -32.398 1.00 91.88 182 GLY A CA 1
ATOM 1438 C C . GLY A 1 182 ? 5.031 -22.375 -31.978 1.00 91.88 182 GLY A C 1
ATOM 1439 O O . GLY A 1 182 ? 4.263 -23.313 -32.169 1.00 91.88 182 GLY A O 1
ATOM 1440 N N . LEU A 1 183 ? 4.627 -21.216 -31.445 1.00 93.19 183 LEU A N 1
ATOM 1441 C CA . LEU A 1 183 ? 3.237 -20.897 -31.094 1.00 93.19 183 LEU A CA 1
ATOM 1442 C C . LEU A 1 183 ? 2.501 -20.061 -32.161 1.00 93.19 183 LEU A C 1
ATOM 1444 O O . LEU A 1 183 ? 1.336 -19.726 -31.963 1.00 93.19 183 LEU A O 1
ATOM 1448 N N . GLY A 1 184 ? 3.156 -19.699 -33.271 1.00 89.81 184 GLY A N 1
ATOM 1449 C CA . GLY A 1 184 ? 2.585 -18.834 -34.314 1.00 89.81 184 GLY A CA 1
ATOM 1450 C C . GLY A 1 184 ? 2.365 -17.369 -33.902 1.00 89.81 184 GLY A C 1
ATOM 1451 O O . GLY A 1 184 ? 1.663 -16.642 -34.600 1.00 89.81 184 GLY A O 1
ATOM 1452 N N . ILE A 1 185 ? 2.952 -16.930 -32.784 1.00 90.75 185 ILE A N 1
ATOM 1453 C CA . ILE A 1 185 ? 2.759 -15.597 -32.198 1.00 90.75 185 ILE A CA 1
ATOM 1454 C C . ILE A 1 185 ? 3.634 -14.569 -32.922 1.00 90.75 185 ILE A C 1
ATOM 1456 O O . ILE A 1 185 ? 4.850 -14.730 -33.055 1.00 90.75 185 ILE A O 1
ATOM 1460 N N . THR A 1 186 ? 3.029 -13.463 -33.348 1.00 89.62 186 THR A N 1
ATOM 1461 C CA . THR A 1 186 ? 3.722 -12.397 -34.078 1.00 89.62 186 THR A CA 1
ATOM 1462 C C . THR A 1 186 ? 4.521 -11.490 -33.136 1.00 89.62 186 THR A C 1
ATOM 1464 O O . THR A 1 186 ? 4.008 -10.985 -32.135 1.00 89.62 186 THR A O 1
ATOM 1467 N N . TYR A 1 187 ? 5.792 -11.230 -33.460 1.00 88.38 187 TYR A N 1
ATOM 1468 C CA . TYR A 1 187 ? 6.684 -10.431 -32.613 1.00 88.38 187 TYR A CA 1
ATOM 1469 C C . TYR A 1 187 ? 7.470 -9.366 -33.393 1.00 88.38 187 TYR A C 1
ATOM 1471 O O . TYR A 1 187 ? 7.806 -9.539 -34.562 1.00 88.38 187 TYR A O 1
ATOM 1479 N N . TYR A 1 188 ? 7.804 -8.264 -32.719 1.00 87.38 188 TYR A N 1
ATOM 1480 C CA . TYR A 1 188 ? 8.711 -7.223 -33.204 1.00 87.38 188 TYR A CA 1
ATOM 1481 C C . TYR A 1 188 ? 10.038 -7.283 -32.440 1.00 87.38 188 TYR A C 1
ATOM 1483 O O . TYR A 1 188 ? 10.045 -7.147 -31.214 1.00 87.38 188 TYR A O 1
ATOM 1491 N N . ASN A 1 189 ? 11.160 -7.436 -33.149 1.00 85.06 189 ASN A N 1
ATOM 1492 C CA . ASN A 1 189 ? 12.505 -7.379 -32.570 1.00 85.06 189 ASN A CA 1
ATOM 1493 C C . ASN A 1 189 ? 13.209 -6.055 -32.950 1.00 85.06 189 ASN A C 1
ATOM 1495 O O . ASN A 1 189 ? 13.576 -5.901 -34.117 1.00 85.06 189 ASN A O 1
ATOM 1499 N N . PRO A 1 190 ? 13.426 -5.110 -32.011 1.00 76.50 190 PRO A N 1
ATOM 1500 C CA . PRO A 1 190 ? 14.061 -3.823 -32.313 1.00 76.50 190 PRO A CA 1
ATOM 1501 C C . PRO A 1 190 ? 15.528 -3.941 -32.749 1.00 76.50 190 PRO A C 1
ATOM 1503 O O . PRO A 1 190 ? 15.999 -3.090 -33.494 1.00 76.50 190 PRO A O 1
ATOM 1506 N N . GLU A 1 191 ? 16.238 -4.997 -32.341 1.00 70.69 191 GLU A N 1
ATOM 1507 C CA . GLU A 1 191 ? 17.658 -5.182 -32.685 1.00 70.69 191 GLU A CA 1
ATOM 1508 C C . GLU A 1 191 ? 17.869 -5.509 -34.178 1.00 70.69 191 GLU A C 1
ATOM 1510 O O . GLU A 1 191 ? 18.973 -5.372 -34.694 1.00 70.69 191 GLU A O 1
ATOM 1515 N N . LEU A 1 192 ? 16.814 -5.939 -34.886 1.00 63.38 192 LEU A N 1
ATOM 1516 C CA . LEU A 1 192 ? 16.866 -6.316 -36.305 1.00 63.38 192 LEU A CA 1
ATOM 1517 C C . LEU A 1 192 ? 16.259 -5.261 -37.245 1.00 63.38 192 LEU A C 1
ATOM 1519 O O . LEU A 1 192 ? 16.323 -5.425 -38.459 1.00 63.38 192 LEU A O 1
ATOM 1523 N N . SER A 1 193 ? 15.702 -4.155 -36.734 1.00 54.88 193 SER A N 1
ATOM 1524 C CA . SER A 1 193 ? 15.073 -3.118 -37.574 1.00 54.88 193 SER A CA 1
ATOM 1525 C C . SER A 1 193 ? 16.059 -2.111 -38.196 1.00 54.88 193 SER A C 1
ATOM 1527 O O . SER A 1 193 ? 15.643 -1.029 -38.602 1.00 54.88 193 SER A O 1
ATOM 1529 N N . HIS A 1 194 ? 17.354 -2.442 -38.243 1.00 48.25 194 HIS A N 1
ATOM 1530 C CA . HIS A 1 194 ? 18.435 -1.588 -38.759 1.00 48.25 194 HIS A CA 1
ATOM 1531 C C . HIS A 1 194 ? 19.430 -2.327 -39.682 1.00 48.25 194 HIS A C 1
ATOM 1533 O O . HIS A 1 194 ? 20.556 -1.868 -39.863 1.00 48.25 194 HIS A O 1
ATOM 1539 N N . ALA A 1 195 ? 19.013 -3.441 -40.293 1.00 40.25 195 ALA A N 1
ATOM 1540 C CA . ALA A 1 195 ? 19.765 -4.128 -41.343 1.00 40.25 195 ALA A CA 1
ATOM 1541 C C . ALA A 1 195 ? 18.948 -4.163 -42.649 1.00 40.25 195 ALA A C 1
ATOM 1543 O O . ALA A 1 195 ? 17.998 -4.939 -42.762 1.00 40.25 195 ALA A O 1
ATOM 1544 N N . SER A 1 196 ? 19.347 -3.312 -43.600 1.00 35.00 196 SER A N 1
ATOM 1545 C CA . SER A 1 196 ? 18.872 -3.224 -44.989 1.00 35.00 196 SER A CA 1
ATOM 1546 C C . SER A 1 196 ? 20.058 -2.929 -45.900 1.00 35.00 196 SER A C 1
ATOM 1548 O O . SER A 1 196 ? 20.901 -2.114 -45.461 1.00 35.00 196 SER A O 1
#

Solvent-accessible surface area (backbone atoms only — not comparable to full-atom values): 12835 Å² total; per-residue (Å²): 135,87,80,86,87,85,85,91,87,79,88,86,81,84,80,83,84,76,94,71,91,78,79,73,78,77,78,74,80,73,76,70,79,88,72,75,64,63,65,60,53,52,54,51,53,50,50,54,50,53,56,50,54,56,44,41,75,76,49,39,91,80,54,68,60,47,44,60,84,49,52,62,59,59,33,44,77,73,75,39,83,73,54,72,69,53,53,51,52,53,30,49,44,57,21,73,77,63,77,48,96,64,64,55,53,39,40,67,68,57,47,52,54,52,53,52,50,52,57,52,32,64,79,62,75,50,85,78,92,76,57,62,57,72,41,62,54,52,65,74,49,62,79,76,65,74,81,72,75,66,66,76,83,60,74,72,76,32,84,39,76,63,68,92,71,102,57,98,70,59,57,56,70,79,46,47,48,56,52,30,59,77,68,72,51,43,65,43,57,72,90,63,77,82,76,131

Foldseek 3Di:
DDDDDDDDDDDDDDDDDDDDDPPDDPPPPPPPPPDPPPVVVVVLVVVLVVLVVLCCVPQNPPHQWDFLVCLQVSLVSVVQHDDNLLSVVLLVLQCVVPVDPDSGTDGSVSSSLSSVVSVVCVVVVHDRNPVSNVVVVVVVPDPPPVPPPPPCPPPVQFPEEPDDDPDDDCCCPPPVVVVCVVVVHGYDYPVPPPDD